Protein AF-A0A815BZ28-F1 (afdb_monomer_lite)

pLDDT: mean 82.84, std 16.56, range [36.09, 97.38]

InterPro domains:
  IPR002110 Ankyrin repeat [PF12796] (76-155)
  IPR002110 Ankyrin repeat [SM00248] (39-69)
  IPR002110 Ankyrin repeat [SM00248] (92-121)
  IPR002110 Ankyrin repeat [SM00248] (130-160)
  IPR036770 Ankyrin repeat-containing domain superfamily [G3DSA:1.25.40.20] (1-215)
  IPR036770 Ankyrin repeat-containing domain superfamily [SSF48403] (2-207)
  IPR051070 NF-kappa-B Inhibitor [PTHR46680] (1-211)

Radius of gyration: 22.44 Å; chains: 1; bounding box: 75×55×60 Å

Sequence (216 aa):
MRNDRQQTILHVIVLRSYAYVWVRLLLMRECDLSAQDVDGYTVLHYVCERDDVEMLKALTVKIHSTVQYLNQKQLEKIDKNCQKAFRTSNKYGITPFMLACFKDAKKCIQYFYEQHQEICYEQVNQQDRFGDVCLHYAVARNNIKLAEFLFNQCCANVNGGNSDDTRLRPSPLDIALFNKNQCITDLLKQFNATTKLRLQRNTNNYESTEKATSTL

Structure (mmCIF, N/CA/C/O backbone):
data_AF-A0A815BZ28-F1
#
_entry.id   AF-A0A815BZ28-F1
#
loop_
_atom_site.group_PDB
_atom_site.id
_atom_site.type_symbol
_atom_site.label_atom_id
_atom_site.label_alt_id
_atom_site.label_comp_id
_atom_site.label_asym_id
_atom_site.label_entity_id
_atom_site.label_seq_id
_atom_site.pdbx_PDB_ins_code
_atom_site.Cartn_x
_atom_site.Cartn_y
_atom_site.Cartn_z
_atom_site.occupancy
_atom_site.B_iso_or_equiv
_atom_site.auth_seq_id
_atom_site.auth_comp_id
_atom_site.auth_asym_id
_atom_site.auth_atom_id
_atom_site.pdbx_PDB_model_num
ATOM 1 N N . MET A 1 1 ? 10.081 5.830 -25.476 1.00 72.81 1 MET A N 1
ATOM 2 C CA . MET A 1 1 ? 8.887 5.516 -26.289 1.00 72.81 1 MET A CA 1
ATOM 3 C C . MET A 1 1 ? 7.744 5.164 -25.348 1.00 72.81 1 MET A C 1
ATOM 5 O O . MET A 1 1 ? 7.988 4.462 -24.369 1.00 72.81 1 MET A O 1
ATOM 9 N N . ARG A 1 2 ? 6.551 5.707 -25.593 1.00 88.00 2 ARG A N 1
ATOM 10 C CA . ARG A 1 2 ? 5.323 5.439 -24.831 1.00 88.00 2 ARG A CA 1
ATOM 11 C C . ARG A 1 2 ? 4.232 5.004 -25.813 1.00 88.00 2 ARG A C 1
ATOM 13 O O . ARG A 1 2 ? 4.272 5.456 -26.953 1.00 88.00 2 ARG A O 1
ATOM 20 N N . ASN A 1 3 ? 3.323 4.126 -25.396 1.00 90.81 3 ASN A N 1
ATOM 21 C CA . ASN A 1 3 ? 2.141 3.777 -26.198 1.00 90.81 3 ASN A CA 1
ATOM 22 C C . ASN A 1 3 ? 1.015 4.820 -26.020 1.00 90.81 3 ASN A C 1
ATOM 24 O O . ASN A 1 3 ? 1.182 5.787 -25.275 1.00 90.81 3 ASN A O 1
ATOM 28 N N . ASP A 1 4 ? -0.146 4.586 -26.636 1.00 94.06 4 ASP A N 1
ATOM 29 C CA . ASP A 1 4 ? -1.314 5.485 -26.571 1.00 94.06 4 ASP A CA 1
ATOM 30 C C . ASP A 1 4 ? -1.864 5.687 -25.147 1.00 94.06 4 ASP A C 1
ATOM 32 O O . ASP A 1 4 ? -2.476 6.707 -24.846 1.00 94.06 4 ASP A O 1
ATOM 36 N N . ARG A 1 5 ? -1.592 4.750 -24.228 1.00 90.00 5 ARG A N 1
ATOM 37 C CA . ARG A 1 5 ? -1.912 4.868 -22.793 1.00 90.00 5 ARG A CA 1
ATOM 38 C C . ARG A 1 5 ? -0.809 5.568 -21.994 1.00 90.00 5 ARG A C 1
ATOM 40 O O . ARG A 1 5 ? -0.787 5.486 -20.773 1.00 90.00 5 ARG A O 1
ATOM 47 N N . GLN A 1 6 ? 0.147 6.202 -22.667 1.00 91.81 6 GLN A N 1
ATOM 48 C CA . GLN A 1 6 ? 1.375 6.762 -22.097 1.00 91.81 6 GLN A CA 1
ATOM 49 C C . GLN A 1 6 ? 2.258 5.754 -21.340 1.00 91.81 6 GLN A C 1
ATOM 51 O O . GLN A 1 6 ? 3.184 6.154 -20.630 1.00 91.81 6 GLN A O 1
ATOM 56 N N . GLN A 1 7 ? 2.032 4.453 -21.516 1.00 90.00 7 GLN A N 1
ATOM 57 C CA . GLN A 1 7 ? 2.772 3.406 -20.823 1.00 90.00 7 GLN A CA 1
ATOM 58 C C . GLN A 1 7 ? 4.174 3.268 -21.410 1.00 90.00 7 GLN A C 1
ATOM 60 O O . GLN A 1 7 ? 4.362 3.208 -22.629 1.00 90.00 7 GLN A O 1
ATOM 65 N N . THR A 1 8 ? 5.172 3.188 -20.533 1.00 90.81 8 THR A N 1
ATOM 66 C CA . THR A 1 8 ? 6.538 2.813 -20.923 1.00 90.81 8 THR A CA 1
ATOM 67 C C . THR A 1 8 ? 6.619 1.316 -21.220 1.00 90.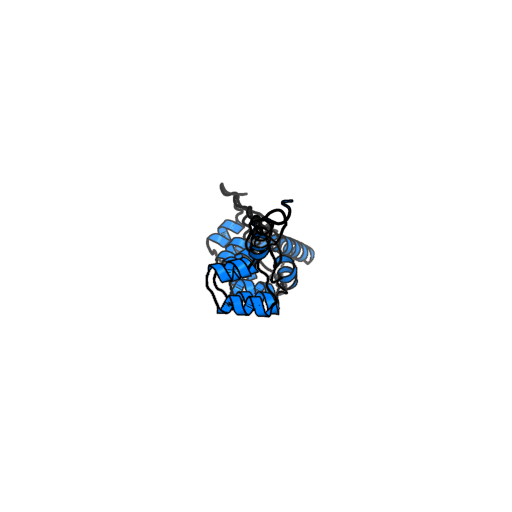81 8 THR A C 1
ATOM 69 O O . THR A 1 8 ? 5.745 0.540 -20.834 1.00 90.81 8 THR A O 1
ATOM 72 N N . ILE A 1 9 ? 7.708 0.873 -21.850 1.00 87.62 9 ILE A N 1
ATOM 73 C CA . ILE A 1 9 ? 7.938 -0.561 -22.074 1.00 87.62 9 ILE A CA 1
ATOM 74 C C . ILE A 1 9 ? 7.940 -1.372 -20.768 1.00 87.62 9 ILE A C 1
ATOM 76 O O . ILE A 1 9 ? 7.485 -2.514 -20.750 1.00 87.62 9 ILE A O 1
ATOM 80 N N . LEU A 1 10 ? 8.365 -0.757 -19.657 1.00 87.94 10 LEU A N 1
ATOM 81 C CA . LEU A 1 10 ? 8.366 -1.400 -18.348 1.00 87.94 10 LEU A CA 1
ATOM 82 C C . LEU A 1 10 ? 6.946 -1.663 -17.831 1.00 87.94 10 LEU A C 1
ATOM 84 O O . LEU A 1 10 ? 6.697 -2.731 -17.281 1.00 87.94 10 LEU A O 1
ATOM 88 N N . HIS A 1 11 ? 5.995 -0.757 -18.084 1.00 89.50 11 HIS A N 1
ATOM 89 C CA . HIS A 1 11 ? 4.580 -1.003 -17.787 1.00 89.50 11 HIS A CA 1
ATOM 90 C C . HIS A 1 11 ? 4.066 -2.218 -18.551 1.00 89.50 11 HIS A C 1
ATOM 92 O O . HIS A 1 11 ? 3.460 -3.101 -17.956 1.00 89.50 11 HIS A O 1
ATOM 98 N N . VAL A 1 12 ? 4.343 -2.300 -19.855 1.00 86.88 12 VAL A N 1
ATOM 99 C CA . VAL A 1 12 ? 3.875 -3.417 -20.689 1.00 86.88 12 VAL A CA 1
ATOM 100 C C . VAL A 1 12 ? 4.446 -4.752 -20.203 1.00 86.88 12 VAL A C 1
ATOM 102 O O . VAL A 1 12 ? 3.719 -5.741 -20.150 1.00 86.88 12 VAL A O 1
ATOM 105 N N . ILE A 1 13 ? 5.720 -4.779 -19.804 1.00 85.50 13 ILE A N 1
ATOM 106 C CA . ILE A 1 13 ? 6.381 -5.986 -19.289 1.00 85.50 13 ILE A CA 1
ATOM 107 C C . ILE A 1 13 ? 5.792 -6.439 -17.956 1.00 85.50 13 ILE A C 1
ATOM 109 O O . ILE A 1 13 ? 5.456 -7.614 -17.815 1.00 85.50 13 ILE A O 1
ATOM 113 N N . VAL A 1 14 ? 5.607 -5.508 -17.018 1.00 86.06 14 VAL A N 1
ATOM 114 C CA . VAL A 1 14 ? 4.997 -5.790 -15.712 1.00 86.06 14 VAL A CA 1
ATOM 115 C C . VAL A 1 14 ? 3.543 -6.243 -15.872 1.00 86.06 14 VAL A C 1
ATOM 117 O O . VAL A 1 14 ? 3.120 -7.197 -15.228 1.00 86.06 14 VAL A O 1
ATOM 120 N N . LEU A 1 15 ? 2.775 -5.611 -16.765 1.00 83.12 15 LEU A N 1
ATOM 121 C CA . LEU A 1 15 ? 1.368 -5.952 -17.008 1.00 83.12 15 LEU A CA 1
ATOM 122 C C . LEU A 1 15 ? 1.168 -7.348 -17.597 1.00 83.12 15 LEU A C 1
ATOM 124 O O . LEU A 1 15 ? 0.124 -7.953 -17.369 1.00 83.12 15 LEU A O 1
ATOM 128 N N . ARG A 1 16 ? 2.132 -7.830 -18.383 1.00 80.50 16 ARG A N 1
ATOM 129 C CA . ARG A 1 16 ? 2.051 -9.122 -19.073 1.00 80.50 16 ARG A CA 1
ATOM 130 C C . ARG A 1 16 ? 2.764 -10.251 -18.329 1.00 80.50 16 ARG A C 1
ATOM 132 O O . ARG A 1 16 ? 2.868 -11.342 -18.880 1.00 80.50 16 ARG A O 1
ATOM 139 N N . SER A 1 17 ? 3.266 -9.988 -17.116 1.00 65.94 17 SER A N 1
ATOM 140 C CA . SER A 1 17 ? 4.054 -10.936 -16.314 1.00 65.94 17 SER A CA 1
ATOM 141 C C . SER A 1 17 ? 5.183 -11.591 -17.121 1.00 65.94 17 SER A C 1
ATOM 143 O O . SER A 1 17 ? 5.494 -12.768 -16.947 1.00 65.94 17 SER A O 1
ATOM 145 N N . TYR A 1 18 ? 5.784 -10.840 -18.053 1.00 62.47 18 TYR A N 1
ATOM 146 C CA . TYR A 1 18 ? 6.892 -11.357 -18.847 1.00 62.47 18 TYR A CA 1
ATOM 147 C C . TYR A 1 18 ? 8.102 -11.636 -17.954 1.00 62.47 18 TYR A C 1
ATOM 149 O O . TYR A 1 18 ? 8.299 -10.991 -16.925 1.00 62.47 18 TYR A O 1
ATOM 157 N N . ALA A 1 19 ? 8.919 -12.602 -18.383 1.00 62.72 19 ALA A N 1
ATOM 158 C CA . ALA A 1 19 ? 10.054 -13.128 -17.635 1.00 62.72 19 ALA A CA 1
ATOM 159 C C . ALA A 1 19 ? 10.894 -12.023 -16.968 1.00 62.72 19 ALA A C 1
ATOM 161 O O . ALA A 1 19 ? 11.347 -11.089 -17.634 1.00 62.72 19 ALA A O 1
ATOM 162 N N . TYR A 1 20 ? 11.162 -12.194 -15.668 1.00 69.44 20 TYR A N 1
ATOM 163 C CA . TYR A 1 20 ? 11.982 -11.327 -14.805 1.00 69.44 20 TYR A CA 1
ATOM 164 C C . TYR A 1 20 ? 13.316 -10.874 -15.433 1.00 69.44 20 TYR A C 1
ATOM 166 O O . TYR A 1 20 ? 13.849 -9.816 -15.095 1.00 69.44 20 TYR A O 1
ATOM 174 N N . VAL A 1 21 ? 13.833 -11.643 -16.395 1.00 70.50 21 VAL A N 1
ATOM 175 C CA . VAL A 1 21 ? 15.014 -11.331 -17.212 1.00 70.50 21 VAL A CA 1
ATOM 176 C C . VAL A 1 21 ? 14.894 -9.974 -17.920 1.00 70.50 21 VAL A C 1
ATOM 178 O O . VAL A 1 21 ? 15.839 -9.186 -17.904 1.00 70.50 21 VAL A O 1
ATOM 181 N N . TRP A 1 22 ? 13.730 -9.648 -18.490 1.00 75.81 22 TRP A N 1
ATOM 182 C CA . TRP A 1 22 ? 13.531 -8.385 -19.211 1.00 75.81 22 TRP A CA 1
ATOM 183 C C . TRP A 1 22 ? 13.540 -7.176 -18.281 1.00 75.81 22 TRP A C 1
ATOM 185 O O . TRP A 1 22 ? 14.075 -6.127 -18.634 1.00 75.81 22 TRP A O 1
ATOM 195 N N . VAL A 1 23 ? 13.006 -7.334 -17.070 1.00 75.75 23 VAL A N 1
ATOM 196 C CA . VAL A 1 23 ? 13.025 -6.286 -16.044 1.00 75.75 23 VAL A CA 1
ATOM 197 C C . VAL A 1 23 ? 14.461 -5.969 -15.642 1.00 75.75 23 VAL A C 1
ATOM 199 O O . VAL A 1 23 ? 14.842 -4.802 -15.611 1.00 75.75 23 VAL A O 1
ATOM 202 N N . ARG A 1 24 ? 15.298 -6.994 -15.432 1.00 74.06 24 ARG A N 1
ATOM 203 C CA . ARG A 1 24 ? 16.724 -6.807 -15.118 1.00 74.06 24 ARG A CA 1
ATOM 204 C C . ARG A 1 24 ? 17.467 -6.076 -16.237 1.00 74.06 24 ARG A C 1
ATOM 206 O O . ARG A 1 24 ? 18.185 -5.121 -15.953 1.00 74.06 24 ARG A O 1
ATOM 213 N N . LEU A 1 25 ? 17.255 -6.468 -17.495 1.00 73.00 25 LEU A N 1
ATOM 214 C CA . LEU A 1 25 ? 17.866 -5.798 -18.651 1.00 73.00 25 LEU A CA 1
ATOM 215 C C . LEU A 1 25 ? 17.442 -4.328 -18.768 1.00 73.00 25 LEU A C 1
ATOM 217 O O . LEU A 1 25 ? 18.266 -3.472 -19.080 1.00 73.00 25 LEU A O 1
ATOM 221 N N . LEU A 1 26 ? 16.176 -4.014 -18.497 1.00 76.75 26 LEU A N 1
ATOM 222 C CA . LEU A 1 26 ? 15.675 -2.640 -18.550 1.00 76.75 26 LEU A CA 1
ATOM 223 C C . LEU A 1 26 ? 16.173 -1.774 -17.393 1.00 76.75 26 LEU A C 1
ATOM 225 O O . LEU A 1 26 ? 16.460 -0.594 -17.601 1.00 76.75 26 LEU A O 1
ATOM 229 N N . LEU A 1 27 ? 16.338 -2.346 -16.200 1.00 73.44 27 LEU A N 1
ATOM 230 C CA . LEU A 1 27 ? 16.954 -1.645 -15.073 1.00 73.44 27 LEU A CA 1
ATOM 231 C C . LEU A 1 27 ? 18.419 -1.290 -15.365 1.00 73.44 27 LEU A C 1
ATOM 233 O O . LEU A 1 27 ? 18.833 -0.170 -15.078 1.00 73.44 27 LEU A O 1
ATOM 237 N N . MET A 1 28 ? 19.177 -2.171 -16.033 1.00 69.44 28 MET A N 1
ATOM 238 C CA . MET A 1 28 ? 20.539 -1.852 -16.503 1.00 69.44 28 MET A CA 1
ATOM 239 C C . MET A 1 28 ? 20.572 -0.704 -17.522 1.00 69.44 28 MET A C 1
ATOM 241 O O . MET A 1 28 ? 21.600 -0.057 -17.697 1.00 69.44 28 MET A O 1
ATOM 245 N N . ARG A 1 29 ? 19.454 -0.446 -18.209 1.00 76.38 29 ARG A N 1
ATOM 246 C CA . ARG A 1 29 ? 19.297 0.659 -19.166 1.00 76.38 29 ARG A CA 1
ATOM 247 C C . ARG A 1 29 ? 18.761 1.939 -18.519 1.00 76.38 29 ARG A C 1
ATOM 249 O O . ARG A 1 29 ? 18.342 2.837 -19.240 1.00 76.38 29 ARG A O 1
ATOM 256 N N . GLU A 1 30 ? 18.775 2.024 -17.187 1.00 75.00 30 GLU A N 1
ATOM 257 C CA . GLU A 1 30 ? 18.360 3.205 -16.417 1.00 75.00 30 GLU A CA 1
ATOM 258 C C . GLU A 1 30 ? 16.905 3.631 -16.686 1.00 75.00 30 GLU A C 1
ATOM 260 O O . GLU A 1 30 ? 16.586 4.821 -16.750 1.00 75.00 30 GLU A O 1
ATOM 265 N N . CYS A 1 31 ? 16.004 2.657 -16.860 1.00 82.69 31 CYS A N 1
ATOM 266 C CA . CYS A 1 31 ? 14.585 2.939 -17.061 1.00 82.69 31 CYS A CA 1
ATOM 267 C C . CYS A 1 31 ? 13.969 3.690 -15.871 1.00 82.69 31 CYS A C 1
ATOM 269 O O . CYS A 1 31 ? 14.229 3.373 -14.712 1.00 82.69 31 CYS A O 1
ATOM 271 N N . ASP A 1 32 ? 13.089 4.645 -16.176 1.00 87.44 32 ASP A N 1
ATOM 272 C CA . ASP A 1 32 ? 12.381 5.418 -15.161 1.00 87.44 32 ASP A CA 1
ATOM 273 C C . ASP A 1 32 ? 11.208 4.626 -14.559 1.00 87.44 32 ASP A C 1
ATOM 275 O O . ASP A 1 32 ? 10.173 4.447 -15.208 1.00 87.44 32 ASP A O 1
ATOM 279 N N . LEU A 1 33 ? 11.370 4.156 -13.317 1.00 87.62 33 LEU A N 1
ATOM 280 C CA . LEU A 1 33 ? 10.336 3.470 -12.530 1.00 87.62 33 LEU A CA 1
ATOM 281 C C . LEU A 1 33 ? 9.236 4.433 -12.074 1.00 87.62 33 LEU A C 1
ATOM 283 O O . LEU A 1 33 ? 8.104 4.006 -11.848 1.00 87.62 33 LEU A O 1
ATOM 287 N N . SER A 1 34 ? 9.559 5.724 -11.953 1.00 92.81 34 SER A N 1
ATOM 288 C CA . SER A 1 34 ? 8.606 6.772 -11.577 1.00 92.81 34 SER A CA 1
ATOM 289 C C . SER A 1 34 ? 7.747 7.261 -12.743 1.00 92.81 34 SER A C 1
ATOM 291 O O . SER A 1 34 ? 6.863 8.093 -12.548 1.00 92.81 34 SER A O 1
ATOM 293 N N . ALA A 1 35 ? 7.981 6.754 -13.958 1.00 93.94 35 ALA A N 1
ATOM 294 C CA . ALA A 1 35 ? 7.162 7.098 -15.105 1.00 93.94 35 ALA A CA 1
ATOM 295 C C . ALA A 1 35 ? 5.711 6.663 -14.867 1.00 93.94 35 ALA A C 1
ATOM 297 O O . ALA A 1 35 ? 5.455 5.528 -14.474 1.00 93.94 35 ALA A O 1
ATOM 298 N N . GLN A 1 36 ? 4.781 7.570 -15.146 1.00 95.69 36 GLN A N 1
ATOM 299 C CA . GLN A 1 36 ? 3.349 7.348 -14.983 1.00 95.69 36 GLN A CA 1
ATOM 300 C C . GLN A 1 36 ? 2.664 7.141 -16.330 1.00 95.69 36 GLN A C 1
ATOM 302 O O . GLN A 1 36 ? 3.067 7.762 -17.316 1.00 95.69 36 GLN A O 1
ATOM 307 N N . ASP A 1 37 ? 1.638 6.302 -16.376 1.00 95.81 37 ASP A N 1
ATOM 308 C CA . ASP A 1 37 ? 0.747 6.169 -17.526 1.00 95.81 37 ASP A CA 1
ATOM 309 C C . ASP A 1 37 ? -0.347 7.256 -17.559 1.00 95.81 37 ASP A C 1
ATOM 311 O O . ASP A 1 37 ? -0.304 8.237 -16.811 1.00 95.81 37 ASP A O 1
ATOM 315 N N . VAL A 1 38 ? -1.328 7.095 -18.451 1.00 96.75 38 VAL A N 1
ATOM 316 C CA . VAL A 1 38 ? -2.442 8.037 -18.624 1.00 96.75 38 VAL A CA 1
ATOM 317 C C . VAL A 1 38 ? -3.242 8.272 -17.343 1.00 96.75 38 VAL A C 1
ATOM 319 O O . VAL A 1 38 ? -3.776 9.366 -17.191 1.00 96.75 38 VAL A O 1
ATOM 322 N N . ASP A 1 39 ? -3.285 7.332 -16.400 1.00 95.75 39 ASP A N 1
ATOM 323 C CA . ASP A 1 39 ? -4.033 7.454 -15.142 1.00 95.75 39 ASP A CA 1
ATOM 324 C C . ASP A 1 39 ? -3.141 7.869 -13.962 1.00 95.75 39 ASP A C 1
ATOM 326 O O . ASP A 1 39 ? -3.585 7.980 -12.816 1.00 95.75 39 ASP A O 1
ATOM 330 N N . GLY A 1 40 ? -1.867 8.157 -14.228 1.00 96.25 40 GLY A N 1
ATOM 331 C CA . GLY A 1 40 ? -0.892 8.450 -13.187 1.00 96.25 40 GLY A CA 1
ATOM 332 C C . GLY A 1 40 ? -0.294 7.187 -12.556 1.00 96.25 40 GLY A C 1
ATOM 333 O O . GLY A 1 40 ? 0.469 7.290 -11.597 1.00 96.25 40 GLY A O 1
ATOM 334 N N . TYR A 1 41 ? -0.623 5.988 -13.038 1.00 96.69 41 TYR A N 1
ATOM 335 C CA . TYR A 1 41 ? -0.106 4.759 -12.449 1.00 96.69 41 TYR A CA 1
ATOM 336 C C . TYR A 1 41 ? 1.348 4.565 -12.861 1.00 96.69 41 TYR A C 1
ATOM 338 O O . TYR A 1 41 ? 1.688 4.611 -14.039 1.00 96.69 41 TYR A O 1
ATOM 346 N N . THR A 1 42 ? 2.205 4.328 -11.871 1.00 95.75 42 THR A N 1
ATOM 347 C CA . THR A 1 42 ? 3.554 3.790 -12.086 1.00 95.75 42 THR A CA 1
ATOM 348 C C . THR A 1 42 ? 3.518 2.266 -12.132 1.00 95.75 42 THR A C 1
ATOM 350 O O . THR A 1 42 ? 2.556 1.625 -11.702 1.00 95.75 42 THR A O 1
ATOM 353 N N . VAL A 1 43 ? 4.620 1.655 -12.559 1.00 93.38 43 VAL A N 1
ATOM 354 C CA . VAL A 1 43 ? 4.779 0.193 -12.542 1.00 93.38 43 VAL A CA 1
ATOM 355 C C . VAL A 1 43 ? 4.590 -0.417 -11.150 1.00 93.38 43 VAL A C 1
ATOM 357 O O . VAL A 1 43 ? 4.032 -1.505 -11.040 1.00 93.38 43 VAL A O 1
ATOM 360 N N . LEU A 1 44 ? 4.980 0.293 -10.083 1.00 94.62 44 LEU A N 1
ATOM 361 C CA . LEU A 1 44 ? 4.829 -0.195 -8.710 1.00 94.62 44 LEU A CA 1
ATOM 362 C C . LEU A 1 44 ? 3.364 -0.249 -8.268 1.00 94.62 44 LEU A C 1
ATOM 364 O O . LEU A 1 44 ? 3.010 -1.134 -7.493 1.00 94.62 44 LEU A O 1
ATOM 368 N N . HIS A 1 45 ? 2.497 0.617 -8.801 1.00 96.62 45 HIS A N 1
ATOM 369 C CA . HIS A 1 45 ? 1.058 0.514 -8.551 1.00 96.62 45 HIS A CA 1
ATOM 370 C C . HIS A 1 45 ? 0.506 -0.803 -9.101 1.00 96.62 45 HIS A C 1
ATOM 372 O O . HIS A 1 45 ? -0.164 -1.539 -8.385 1.00 96.62 45 HIS A O 1
ATOM 378 N N . TYR A 1 46 ? 0.847 -1.142 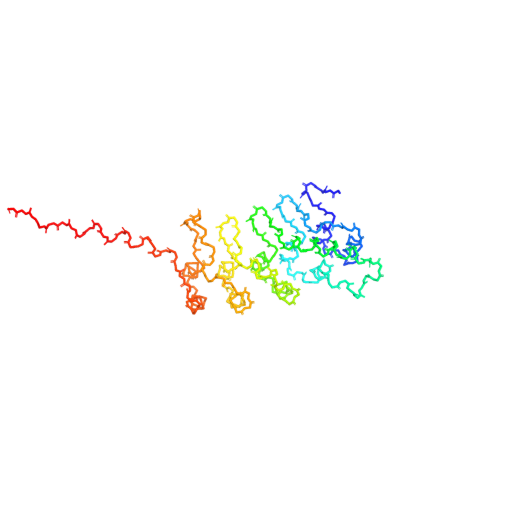-10.346 1.00 94.62 46 TYR A N 1
ATOM 379 C CA . TYR A 1 46 ? 0.404 -2.385 -10.982 1.00 94.62 46 TYR A CA 1
ATOM 380 C C . TYR A 1 46 ? 0.907 -3.644 -10.276 1.00 94.62 46 TYR A C 1
ATOM 382 O O . TYR A 1 46 ? 0.229 -4.671 -10.280 1.00 94.62 46 TYR A O 1
ATOM 390 N N . VAL A 1 47 ? 2.099 -3.575 -9.686 1.00 93.94 47 VAL A N 1
ATOM 391 C CA . VAL A 1 47 ? 2.656 -4.660 -8.875 1.00 93.94 47 VAL A CA 1
ATOM 392 C C . VAL A 1 47 ? 1.879 -4.824 -7.572 1.00 93.94 47 VAL A C 1
ATOM 394 O O . VAL A 1 47 ? 1.458 -5.935 -7.254 1.00 93.94 47 VAL A O 1
ATOM 397 N N . CYS A 1 48 ? 1.629 -3.722 -6.860 1.00 96.25 48 CYS A N 1
ATOM 398 C CA . CYS A 1 48 ? 0.856 -3.731 -5.619 1.00 96.25 48 CYS A CA 1
ATOM 399 C C . CYS A 1 48 ? -0.591 -4.168 -5.853 1.00 96.25 48 CYS A C 1
ATOM 401 O O . CYS A 1 48 ? -1.153 -4.894 -5.045 1.00 96.25 48 CYS A O 1
ATOM 403 N N . GLU A 1 49 ? -1.188 -3.787 -6.981 1.00 95.44 49 GLU A N 1
ATOM 404 C CA . GLU A 1 49 ? -2.540 -4.212 -7.336 1.00 95.44 49 GLU A CA 1
ATOM 405 C C . GLU A 1 49 ? -2.673 -5.730 -7.507 1.00 95.44 49 GLU A C 1
ATOM 407 O O . GLU A 1 49 ? -3.733 -6.284 -7.216 1.00 95.44 49 GLU A O 1
ATOM 412 N N . ARG A 1 50 ? -1.605 -6.401 -7.949 1.00 94.00 50 ARG A N 1
ATOM 413 C CA . ARG A 1 50 ? -1.566 -7.855 -8.160 1.00 94.00 50 ARG A CA 1
ATOM 414 C C . ARG A 1 50 ? -0.972 -8.642 -6.990 1.00 94.00 50 ARG A C 1
ATOM 416 O O . ARG A 1 50 ? -0.908 -9.863 -7.081 1.00 94.00 50 ARG A O 1
ATOM 423 N N . ASP A 1 51 ? -0.514 -7.964 -5.937 1.00 95.38 51 ASP A N 1
ATOM 424 C CA . ASP A 1 51 ? 0.291 -8.555 -4.855 1.00 95.38 51 ASP A CA 1
ATOM 425 C C . ASP A 1 51 ? 1.521 -9.342 -5.375 1.00 95.38 51 ASP A C 1
ATOM 427 O O . ASP A 1 51 ? 1.921 -10.374 -4.825 1.00 95.38 51 ASP A O 1
ATOM 431 N N . ASP A 1 52 ? 2.123 -8.869 -6.477 1.00 92.94 52 ASP A N 1
ATOM 432 C CA . ASP A 1 52 ? 3.254 -9.527 -7.146 1.00 92.94 52 ASP A CA 1
ATOM 433 C C . ASP A 1 52 ? 4.583 -9.154 -6.473 1.00 92.94 52 ASP A C 1
ATOM 435 O O . ASP A 1 52 ? 5.404 -8.388 -6.984 1.00 92.94 52 ASP A O 1
ATOM 439 N N . VAL A 1 53 ? 4.798 -9.691 -5.273 1.00 91.00 53 VAL A N 1
ATOM 440 C CA . VAL A 1 53 ? 5.998 -9.405 -4.473 1.00 91.00 53 VAL A CA 1
ATOM 441 C C . VAL A 1 53 ? 7.300 -9.810 -5.171 1.00 91.00 53 VAL A C 1
ATOM 443 O O . VAL A 1 53 ? 8.335 -9.193 -4.939 1.00 91.00 53 VAL A O 1
ATOM 446 N N . GLU A 1 54 ? 7.277 -10.811 -6.050 1.00 87.81 54 GLU A N 1
ATOM 447 C CA . GLU A 1 54 ? 8.469 -11.230 -6.790 1.00 87.81 54 GLU A CA 1
ATOM 448 C C . GLU A 1 54 ? 8.830 -10.204 -7.866 1.00 87.81 54 GLU A C 1
ATOM 450 O O . GLU A 1 54 ? 10.001 -9.851 -8.021 1.00 87.81 54 GLU A O 1
ATOM 455 N N . MET A 1 55 ? 7.835 -9.626 -8.548 1.00 87.69 55 MET A N 1
ATOM 456 C CA . MET A 1 55 ? 8.062 -8.474 -9.420 1.00 87.69 55 MET A CA 1
ATOM 457 C C . MET A 1 55 ? 8.488 -7.243 -8.619 1.00 87.69 55 MET A C 1
ATOM 459 O O . MET A 1 55 ? 9.381 -6.514 -9.052 1.00 87.69 55 MET A O 1
ATOM 463 N N . LEU A 1 56 ? 7.926 -7.036 -7.424 1.00 89.19 56 LEU A N 1
ATOM 464 C CA . LEU A 1 56 ? 8.357 -5.962 -6.530 1.00 89.19 56 LEU A CA 1
ATOM 465 C C . LEU A 1 56 ? 9.841 -6.115 -6.181 1.00 89.19 56 LEU A C 1
ATOM 467 O O . LEU A 1 56 ? 10.596 -5.173 -6.378 1.00 89.19 56 LEU A O 1
ATOM 471 N N . LYS A 1 57 ? 10.294 -7.304 -5.772 1.00 86.50 57 LYS A N 1
ATOM 472 C CA . LYS A 1 57 ? 11.713 -7.645 -5.521 1.00 86.50 57 LYS A CA 1
ATOM 473 C C . LYS A 1 57 ? 12.595 -7.587 -6.774 1.00 86.50 57 LYS A C 1
ATOM 475 O O . LYS A 1 57 ? 13.815 -7.452 -6.690 1.00 86.50 57 LYS A O 1
ATOM 480 N N . ALA A 1 58 ? 12.019 -7.755 -7.960 1.00 82.69 58 ALA A N 1
ATOM 481 C CA . ALA A 1 58 ? 12.758 -7.608 -9.208 1.00 82.69 58 ALA A CA 1
ATOM 482 C C . ALA A 1 58 ? 12.973 -6.129 -9.566 1.00 82.69 58 ALA A C 1
ATOM 484 O O . ALA A 1 58 ? 14.031 -5.775 -10.086 1.00 82.69 58 ALA A O 1
ATOM 485 N N . LEU A 1 59 ? 11.994 -5.270 -9.274 1.00 83.25 59 LEU A N 1
ATOM 486 C CA . LEU A 1 59 ? 12.054 -3.824 -9.514 1.00 83.25 59 LEU A CA 1
ATOM 487 C C . LEU A 1 59 ? 12.791 -3.066 -8.407 1.00 83.25 59 LEU A C 1
ATOM 489 O O . LEU A 1 59 ? 13.430 -2.053 -8.676 1.00 83.25 59 LEU A O 1
ATOM 493 N N . THR A 1 60 ? 12.691 -3.558 -7.176 1.00 76.56 60 THR A N 1
ATOM 494 C CA . THR A 1 60 ? 13.246 -2.960 -5.962 1.00 76.56 60 THR A CA 1
ATOM 495 C C . THR A 1 60 ? 14.436 -3.787 -5.517 1.00 76.56 60 THR A C 1
ATOM 497 O O . THR A 1 60 ? 14.501 -5.002 -5.668 1.00 76.56 60 THR A O 1
ATOM 500 N N . VAL A 1 61 ? 15.473 -3.105 -5.086 1.00 65.38 61 VAL A N 1
ATOM 501 C CA . VAL A 1 61 ? 16.811 -3.552 -5.406 1.00 65.38 61 VAL A CA 1
ATOM 502 C C . VAL A 1 61 ? 17.596 -3.749 -4.115 1.00 65.38 61 VAL A C 1
ATOM 504 O O . VAL A 1 61 ? 18.237 -2.845 -3.600 1.00 65.38 61 VAL A O 1
ATOM 507 N N . LYS A 1 62 ? 17.663 -5.000 -3.657 1.00 55.66 62 LYS A N 1
ATOM 508 C CA . LYS A 1 62 ? 18.924 -5.548 -3.136 1.00 55.66 62 LYS A CA 1
ATOM 509 C C . LYS A 1 62 ? 19.710 -6.113 -4.329 1.00 55.66 62 LYS A C 1
ATOM 511 O O . LYS A 1 62 ? 19.764 -7.316 -4.548 1.00 55.66 62 LYS A O 1
ATOM 516 N N . ILE A 1 63 ? 20.290 -5.226 -5.145 1.00 53.59 63 ILE A N 1
ATOM 517 C CA . ILE A 1 63 ? 21.136 -5.556 -6.320 1.00 53.59 63 ILE A CA 1
ATOM 518 C C . ILE A 1 63 ? 22.568 -5.914 -5.906 1.00 53.59 63 ILE A C 1
ATOM 520 O O . ILE A 1 63 ? 23.370 -6.298 -6.744 1.00 53.59 63 ILE A O 1
ATOM 524 N N . HIS A 1 64 ? 22.910 -5.891 -4.620 1.00 47.00 64 HIS A N 1
ATOM 525 C CA . HIS A 1 64 ? 24.287 -6.166 -4.213 1.00 47.00 64 HIS A CA 1
ATOM 526 C C . HIS A 1 64 ? 24.804 -7.577 -4.566 1.00 47.00 64 HIS A C 1
ATOM 528 O O . HIS A 1 64 ? 26.014 -7.746 -4.644 1.00 47.00 64 HIS A O 1
ATOM 534 N N . SER A 1 65 ? 23.946 -8.575 -4.834 1.00 50.84 65 SER A N 1
ATOM 535 C CA . SER A 1 65 ? 24.407 -9.948 -5.120 1.00 50.84 65 SER A CA 1
ATOM 536 C C . SER A 1 65 ? 24.207 -10.457 -6.553 1.00 50.84 65 SER A C 1
ATOM 538 O O . SER A 1 65 ? 24.847 -11.436 -6.921 1.00 50.84 65 SER A O 1
ATOM 540 N N . THR A 1 66 ? 23.345 -9.850 -7.380 1.00 48.19 66 THR A N 1
ATOM 541 C CA . THR A 1 66 ? 22.940 -10.461 -8.672 1.00 48.19 66 THR A CA 1
ATOM 542 C C . THR A 1 66 ? 23.338 -9.685 -9.920 1.00 48.19 66 THR A C 1
ATOM 544 O O . THR A 1 66 ? 23.320 -10.258 -11.008 1.00 48.19 66 THR A O 1
ATOM 547 N N . VAL A 1 67 ? 23.735 -8.413 -9.809 1.00 56.84 67 VAL A N 1
ATOM 548 C CA . VAL A 1 67 ? 24.139 -7.612 -10.976 1.00 56.84 67 VAL A CA 1
ATOM 549 C C . VAL A 1 67 ? 25.584 -7.156 -10.818 1.00 56.84 67 VAL A C 1
ATOM 551 O O . VAL A 1 67 ? 25.863 -5.983 -10.606 1.00 56.84 67 VAL A O 1
ATOM 554 N N . GLN A 1 68 ? 26.515 -8.102 -10.963 1.00 58.78 68 GLN A N 1
ATOM 555 C CA . GLN A 1 68 ? 27.972 -7.885 -10.904 1.00 58.78 68 GLN A CA 1
ATOM 556 C C . GLN A 1 68 ? 28.527 -6.863 -11.923 1.00 58.78 68 GLN A C 1
ATOM 558 O O . GLN A 1 68 ? 29.717 -6.575 -11.927 1.00 58.78 68 GLN A O 1
ATOM 563 N N . TYR A 1 69 ? 27.675 -6.334 -12.807 1.00 66.19 69 TYR A N 1
ATOM 564 C CA . TYR A 1 69 ? 28.044 -5.477 -13.934 1.00 66.19 69 TYR A CA 1
ATOM 565 C C . TYR A 1 69 ? 27.656 -3.999 -13.763 1.00 66.19 69 TYR A C 1
ATOM 567 O O . TYR A 1 69 ? 27.987 -3.195 -14.632 1.00 66.19 69 TYR A O 1
ATOM 575 N N . LEU A 1 70 ? 26.940 -3.625 -12.695 1.00 70.50 70 LEU A N 1
ATOM 576 C CA . LEU A 1 70 ? 26.573 -2.226 -12.442 1.00 70.50 70 LEU A CA 1
ATOM 577 C C . LEU A 1 70 ? 27.590 -1.561 -11.517 1.00 70.50 70 LEU A C 1
ATOM 579 O O . LEU A 1 70 ? 27.964 -2.119 -10.488 1.00 70.50 70 LEU A O 1
ATOM 583 N N . ASN A 1 71 ? 28.011 -0.345 -11.864 1.00 79.44 71 ASN A N 1
ATOM 584 C CA . ASN A 1 71 ? 28.869 0.451 -10.989 1.00 79.44 71 ASN A CA 1
ATOM 585 C C . ASN A 1 71 ? 28.056 1.154 -9.884 1.00 79.44 71 ASN A C 1
ATOM 587 O O . ASN A 1 71 ? 26.839 1.317 -9.992 1.00 79.44 71 ASN A O 1
ATOM 591 N N . GLN A 1 72 ? 28.738 1.620 -8.834 1.00 80.12 72 GLN A N 1
ATOM 592 C CA . GLN A 1 72 ? 28.107 2.276 -7.681 1.00 80.12 72 GLN A CA 1
ATOM 593 C C . GLN A 1 72 ? 27.190 3.450 -8.077 1.00 80.12 72 GLN A C 1
ATOM 595 O O . GLN A 1 72 ? 26.070 3.553 -7.585 1.00 80.12 72 GLN A O 1
ATOM 600 N N . LYS A 1 73 ? 27.611 4.289 -9.031 1.00 83.56 73 LYS A N 1
ATOM 601 C CA . LYS A 1 73 ? 26.833 5.450 -9.494 1.00 83.56 73 LYS A CA 1
ATOM 602 C C . LYS A 1 73 ? 25.517 5.047 -10.169 1.00 83.56 73 LYS A C 1
ATOM 604 O O . LYS A 1 73 ? 24.499 5.719 -10.008 1.00 83.56 73 LYS A O 1
ATOM 609 N N . GLN A 1 74 ? 25.523 3.957 -10.936 1.00 79.56 74 GLN A N 1
ATOM 610 C CA . GLN A 1 74 ? 24.310 3.406 -11.541 1.00 79.56 74 GLN A CA 1
ATOM 611 C C . GLN A 1 74 ? 23.366 2.851 -10.473 1.00 79.56 74 GLN A C 1
ATOM 613 O O . GLN A 1 74 ? 22.161 3.086 -10.553 1.00 79.56 74 GLN A O 1
ATOM 618 N N . LEU A 1 75 ? 23.904 2.177 -9.450 1.00 77.75 75 LEU A N 1
ATOM 619 C CA . LEU A 1 75 ? 23.114 1.666 -8.326 1.00 77.75 75 LEU A CA 1
ATOM 620 C C . LEU A 1 75 ? 22.424 2.793 -7.555 1.00 77.75 75 LEU A C 1
ATOM 622 O O . LEU A 1 75 ? 21.217 2.724 -7.343 1.00 77.75 75 LEU A O 1
ATOM 626 N N . GLU A 1 76 ? 23.151 3.857 -7.216 1.00 82.38 76 GLU A N 1
ATOM 627 C CA . GLU A 1 76 ? 22.600 5.036 -6.532 1.00 82.38 76 GLU A CA 1
ATOM 628 C C . GLU A 1 76 ? 21.478 5.699 -7.345 1.00 82.38 76 GLU A C 1
ATOM 630 O O . GLU A 1 76 ? 20.453 6.116 -6.803 1.00 82.38 76 GLU A O 1
ATOM 635 N N . LYS A 1 77 ? 21.631 5.768 -8.673 1.00 83.19 77 LYS A N 1
ATOM 636 C CA . LYS A 1 77 ? 20.607 6.336 -9.559 1.00 83.19 77 LYS A CA 1
ATOM 637 C C . LYS A 1 77 ? 19.351 5.466 -9.623 1.00 83.19 77 LYS A C 1
ATOM 639 O O . LYS A 1 77 ? 18.245 6.010 -9.611 1.00 83.19 77 LYS A O 1
ATOM 644 N N . ILE A 1 78 ? 19.511 4.144 -9.698 1.00 79.75 78 ILE A N 1
ATOM 645 C CA . ILE A 1 78 ? 18.392 3.192 -9.684 1.00 79.75 78 ILE A CA 1
ATOM 646 C C . ILE A 1 78 ? 17.666 3.259 -8.340 1.00 79.75 78 ILE A C 1
ATOM 648 O O . ILE A 1 78 ? 16.440 3.351 -8.336 1.00 79.75 78 ILE A O 1
ATOM 652 N N . ASP A 1 79 ? 18.398 3.285 -7.224 1.00 80.56 79 ASP A N 1
ATOM 653 C CA . ASP A 1 79 ? 17.806 3.410 -5.891 1.00 80.56 79 ASP A CA 1
ATOM 654 C C . ASP A 1 79 ? 17.015 4.715 -5.761 1.00 80.56 79 ASP A C 1
ATOM 656 O O . ASP A 1 79 ? 15.826 4.688 -5.456 1.00 80.56 79 ASP A O 1
ATOM 660 N N . LYS A 1 80 ? 17.598 5.855 -6.152 1.00 85.38 80 LYS A N 1
ATOM 661 C CA . LYS A 1 80 ? 16.885 7.141 -6.173 1.00 85.38 80 LYS A CA 1
ATOM 662 C C . LYS A 1 80 ? 15.617 7.097 -7.031 1.00 85.38 80 LYS A C 1
ATOM 664 O O . LYS A 1 80 ? 14.597 7.680 -6.657 1.00 85.38 80 LYS A O 1
ATOM 669 N N . ASN A 1 81 ? 15.661 6.427 -8.182 1.00 87.06 81 ASN A N 1
ATOM 670 C CA . ASN A 1 81 ? 14.486 6.265 -9.034 1.00 87.06 81 ASN A CA 1
ATOM 671 C C . ASN A 1 81 ? 13.410 5.400 -8.355 1.00 87.06 81 ASN A C 1
ATOM 673 O O . ASN A 1 81 ? 12.240 5.775 -8.334 1.00 87.06 81 ASN A O 1
ATOM 677 N N . CYS A 1 82 ? 13.818 4.298 -7.728 1.00 85.00 82 CYS A N 1
ATOM 678 C CA . CYS A 1 82 ? 12.954 3.418 -6.948 1.00 85.00 82 CYS A CA 1
ATOM 679 C C . CYS A 1 82 ? 12.280 4.171 -5.786 1.00 85.00 82 CYS A C 1
ATOM 681 O O . CYS A 1 82 ? 11.054 4.166 -5.666 1.00 85.00 82 CYS A O 1
ATOM 683 N N . GLN A 1 83 ? 13.059 4.921 -5.001 1.00 88.62 83 GLN A N 1
ATOM 684 C CA . GLN A 1 83 ? 12.574 5.772 -3.909 1.00 88.62 83 GLN A CA 1
ATOM 685 C C . GLN A 1 83 ? 11.550 6.805 -4.388 1.00 88.62 83 GLN A C 1
ATOM 687 O O . GLN A 1 83 ? 10.546 7.047 -3.715 1.00 88.62 83 GLN A O 1
ATOM 692 N N . LYS A 1 84 ? 11.774 7.395 -5.568 1.00 92.31 84 LYS A N 1
ATOM 693 C CA . LYS A 1 84 ? 10.811 8.298 -6.203 1.00 92.31 84 LYS A CA 1
ATOM 694 C C . LYS A 1 84 ? 9.548 7.551 -6.635 1.00 92.31 84 LYS A C 1
ATOM 696 O O . LYS A 1 84 ? 8.448 8.034 -6.384 1.00 92.31 84 LYS A O 1
ATOM 701 N N . ALA A 1 85 ? 9.681 6.381 -7.255 1.00 92.44 85 ALA A N 1
ATOM 702 C CA . ALA A 1 85 ? 8.554 5.581 -7.728 1.00 92.44 85 ALA A CA 1
ATOM 703 C C . ALA A 1 85 ? 7.626 5.143 -6.585 1.00 92.44 85 ALA A C 1
ATOM 705 O O . ALA A 1 85 ? 6.409 5.168 -6.756 1.00 92.44 85 ALA A O 1
ATOM 706 N N . PHE A 1 86 ? 8.182 4.814 -5.415 1.00 92.94 86 PHE A N 1
ATOM 707 C CA . PHE A 1 86 ? 7.415 4.490 -4.209 1.00 92.94 86 PHE A CA 1
ATOM 708 C C . PHE A 1 86 ? 6.572 5.650 -3.671 1.00 92.94 86 PHE A C 1
ATOM 710 O O . PHE A 1 86 ? 5.525 5.411 -3.082 1.00 92.94 86 PHE A O 1
ATOM 717 N N . ARG A 1 87 ? 7.020 6.892 -3.881 1.00 94.81 87 ARG A N 1
ATOM 718 C CA . ARG A 1 87 ? 6.355 8.122 -3.411 1.00 94.81 87 ARG A CA 1
ATOM 719 C C . ARG A 1 87 ? 5.496 8.792 -4.477 1.00 94.81 87 ARG A C 1
ATOM 721 O O . ARG A 1 87 ? 4.850 9.801 -4.221 1.00 94.81 87 ARG A O 1
ATOM 728 N N . THR A 1 88 ? 5.530 8.278 -5.701 1.00 96.19 88 THR A N 1
ATOM 729 C CA . THR A 1 88 ? 4.780 8.862 -6.810 1.00 96.19 88 THR A CA 1
ATOM 730 C C . THR A 1 88 ? 3.320 8.463 -6.666 1.00 96.19 88 THR A C 1
ATOM 732 O O . THR A 1 88 ? 3.013 7.276 -6.716 1.00 96.19 88 THR A O 1
ATOM 735 N N . SER A 1 89 ? 2.428 9.438 -6.507 1.00 96.38 89 SER A N 1
ATOM 736 C CA . SER A 1 89 ? 0.986 9.205 -6.452 1.00 96.38 89 SER A CA 1
ATOM 737 C C . SER A 1 89 ? 0.342 9.297 -7.833 1.00 96.38 89 SER A C 1
ATOM 739 O O . SER A 1 89 ? 0.757 10.091 -8.680 1.00 96.38 89 SER A O 1
ATOM 741 N N . ASN A 1 90 ? -0.685 8.485 -8.073 1.00 97.38 90 ASN A N 1
ATOM 742 C CA . ASN A 1 90 ? -1.475 8.541 -9.299 1.00 97.38 90 ASN A CA 1
ATOM 743 C C . ASN A 1 90 ? -2.401 9.774 -9.346 1.00 97.38 90 ASN A C 1
ATOM 745 O O . ASN A 1 90 ? -2.394 10.631 -8.458 1.00 97.38 90 ASN A O 1
ATOM 749 N N . LYS A 1 91 ? -3.251 9.874 -10.377 1.00 97.00 91 LYS A N 1
ATOM 750 C CA . LYS A 1 91 ? -4.203 10.993 -10.517 1.00 97.00 91 LYS A CA 1
ATOM 751 C C 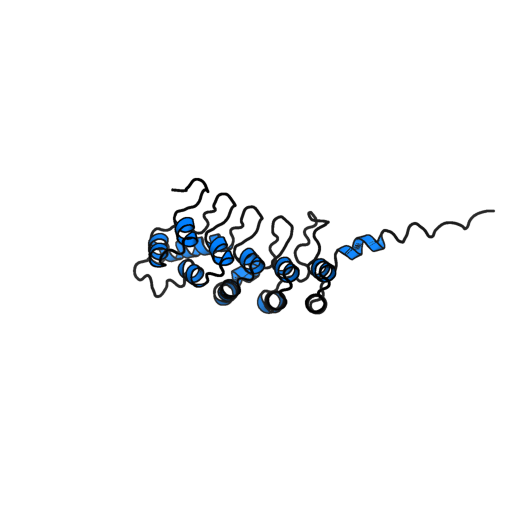. LYS A 1 91 ? -5.222 11.110 -9.384 1.00 97.00 91 LYS A C 1
ATOM 753 O O . LYS A 1 91 ? -5.877 12.141 -9.297 1.00 97.00 91 LYS A O 1
ATOM 758 N N . TYR A 1 92 ? -5.353 10.107 -8.525 1.00 94.88 92 TYR A N 1
ATOM 759 C CA . TYR A 1 92 ? -6.218 10.123 -7.349 1.00 94.88 92 TYR A CA 1
ATOM 760 C C . TYR A 1 92 ? -5.457 10.456 -6.066 1.00 94.88 92 TYR A C 1
ATOM 762 O O . TYR A 1 92 ? -6.064 10.489 -5.007 1.00 94.88 92 TYR A O 1
ATOM 770 N N . GLY A 1 93 ? -4.151 10.730 -6.132 1.00 95.62 93 GLY A N 1
ATOM 771 C CA . GLY A 1 93 ? -3.325 10.922 -4.938 1.00 95.62 93 GLY A CA 1
ATOM 772 C C . GLY A 1 93 ? -2.958 9.610 -4.237 1.00 95.62 93 GLY A C 1
ATOM 773 O O . GLY A 1 93 ? -2.366 9.647 -3.169 1.00 95.62 93 GLY A O 1
ATOM 774 N N . ILE A 1 94 ? -3.261 8.458 -4.841 1.00 96.62 94 ILE A N 1
ATOM 775 C CA . ILE A 1 94 ? -2.965 7.141 -4.274 1.00 96.62 94 ILE A CA 1
ATOM 776 C C . ILE A 1 94 ? -1.531 6.768 -4.631 1.00 96.62 94 ILE A C 1
ATOM 778 O O . ILE A 1 94 ? -1.161 6.819 -5.802 1.00 96.62 94 ILE A O 1
ATOM 782 N N . THR A 1 95 ? -0.739 6.376 -3.638 1.00 96.88 95 THR A N 1
ATOM 783 C CA . THR A 1 95 ? 0.632 5.871 -3.809 1.00 96.88 95 THR A CA 1
ATOM 784 C C . THR A 1 95 ? 0.637 4.341 -3.921 1.00 96.88 95 THR A C 1
ATOM 786 O O . THR A 1 95 ? -0.360 3.693 -3.578 1.00 96.88 95 THR A O 1
ATOM 789 N N . PRO A 1 96 ? 1.734 3.699 -4.368 1.00 96.88 96 PRO A N 1
ATOM 790 C CA . PRO A 1 96 ? 1.807 2.241 -4.440 1.00 96.88 96 PRO A CA 1
ATOM 791 C C . PRO A 1 96 ? 1.491 1.544 -3.108 1.00 96.88 96 PRO A C 1
ATOM 793 O O . PRO A 1 96 ? 0.757 0.558 -3.099 1.00 96.88 96 PRO A O 1
ATOM 796 N N . PHE A 1 97 ? 1.978 2.080 -1.982 1.00 96.50 97 PHE A N 1
ATOM 797 C CA . PHE A 1 97 ? 1.694 1.528 -0.652 1.00 96.50 97 PHE A CA 1
ATOM 798 C C . PHE A 1 97 ? 0.213 1.666 -0.274 1.00 96.50 97 PHE A C 1
ATOM 800 O O . PHE A 1 97 ? -0.407 0.704 0.180 1.00 96.50 97 PHE A O 1
ATOM 807 N N . MET A 1 98 ? -0.390 2.831 -0.532 1.00 96.31 98 MET A N 1
ATOM 808 C CA . MET A 1 98 ? -1.828 3.044 -0.338 1.00 96.31 98 MET A CA 1
ATOM 809 C C . MET A 1 98 ? -2.661 2.070 -1.176 1.00 96.31 98 MET A C 1
ATOM 811 O O . MET A 1 98 ? -3.618 1.480 -0.673 1.00 96.31 98 MET A O 1
ATOM 815 N N . LEU A 1 99 ? -2.267 1.840 -2.432 1.00 97.12 99 LEU A N 1
ATOM 816 C CA . LEU A 1 99 ? -2.928 0.874 -3.304 1.00 97.12 99 LEU A CA 1
ATOM 817 C C . LEU A 1 99 ? -2.765 -0.564 -2.795 1.00 97.12 99 LEU A C 1
ATOM 819 O O . LEU A 1 99 ? -3.720 -1.334 -2.868 1.00 97.12 99 LEU A O 1
ATOM 823 N N . ALA A 1 100 ? -1.602 -0.920 -2.241 1.00 97.06 100 ALA A N 1
ATOM 824 C CA . ALA A 1 100 ? -1.385 -2.217 -1.602 1.00 97.06 100 ALA A CA 1
ATOM 825 C C . ALA A 1 100 ? -2.351 -2.421 -0.421 1.00 97.06 100 ALA A C 1
ATOM 827 O O . ALA A 1 100 ? -3.030 -3.447 -0.352 1.00 97.06 100 ALA A O 1
ATOM 828 N N . CYS A 1 101 ? -2.495 -1.413 0.448 1.00 96.50 101 CYS A N 1
ATOM 829 C CA . CYS A 1 101 ? -3.475 -1.411 1.538 1.00 96.50 101 CYS A CA 1
ATOM 830 C C . CYS A 1 101 ? -4.911 -1.536 1.012 1.00 96.50 101 CYS A C 1
ATOM 832 O O . CYS A 1 101 ? -5.683 -2.363 1.498 1.00 96.50 101 CYS A O 1
ATOM 834 N N . PHE A 1 102 ? -5.264 -0.768 -0.023 1.00 95.75 102 PHE A N 1
ATOM 835 C CA . PHE A 1 102 ? -6.582 -0.838 -0.651 1.00 95.75 102 PHE A CA 1
ATOM 836 C C . PHE A 1 102 ? -6.874 -2.209 -1.253 1.00 95.75 102 PHE A C 1
ATOM 838 O O . PHE A 1 102 ? -8.000 -2.690 -1.155 1.00 95.75 102 PHE A O 1
ATOM 845 N N . LYS A 1 103 ? -5.884 -2.871 -1.852 1.00 96.44 103 LYS A N 1
ATOM 846 C CA . LYS A 1 103 ? -6.055 -4.169 -2.519 1.00 96.44 103 LYS A CA 1
ATOM 847 C C . LYS A 1 103 ? -5.898 -5.371 -1.581 1.00 96.44 103 LYS A C 1
ATOM 849 O O . LYS A 1 103 ? -6.263 -6.463 -2.001 1.00 96.44 103 LYS A O 1
ATOM 854 N N . ASP A 1 104 ? -5.512 -5.162 -0.318 1.00 95.75 104 ASP A N 1
ATOM 855 C CA . ASP A 1 104 ? -5.109 -6.215 0.638 1.00 95.75 104 ASP A CA 1
ATOM 856 C C . ASP A 1 104 ? -3.926 -7.050 0.110 1.00 95.75 104 ASP A C 1
ATOM 858 O O . ASP A 1 104 ? -3.892 -8.277 0.202 1.00 95.75 104 ASP A O 1
ATOM 862 N N . ALA A 1 105 ? -2.948 -6.365 -0.489 1.00 96.88 105 ALA A N 1
ATOM 863 C CA . ALA A 1 105 ? -1.747 -6.967 -1.057 1.00 96.88 105 ALA A CA 1
ATOM 864 C C . ALA A 1 105 ? -0.729 -7.297 0.048 1.00 96.88 105 ALA A C 1
ATOM 866 O O . ALA A 1 105 ? 0.250 -6.580 0.268 1.00 96.88 105 ALA A O 1
ATOM 867 N N . LYS A 1 106 ? -1.007 -8.368 0.798 1.00 96.12 106 LYS A N 1
ATOM 868 C CA . LYS A 1 106 ? -0.276 -8.751 2.018 1.00 96.12 106 LYS A CA 1
ATOM 869 C C . LYS A 1 106 ? 1.212 -8.950 1.783 1.00 96.12 106 LYS A C 1
ATOM 871 O O . LYS A 1 106 ? 2.011 -8.533 2.619 1.00 96.12 106 LYS A O 1
ATOM 876 N N . LYS A 1 107 ? 1.599 -9.583 0.673 1.00 96.25 107 LYS A N 1
ATOM 877 C CA . LYS A 1 107 ? 3.012 -9.866 0.394 1.00 96.25 107 LYS A CA 1
ATOM 878 C C . LYS A 1 107 ? 3.761 -8.582 0.067 1.00 96.25 107 LYS A C 1
ATOM 880 O O . LYS A 1 107 ? 4.874 -8.390 0.552 1.00 96.25 107 LYS A O 1
ATOM 885 N N . CYS A 1 108 ? 3.151 -7.689 -0.710 1.00 95.56 108 CYS A N 1
ATOM 886 C CA . CYS A 1 108 ? 3.711 -6.369 -0.971 1.00 95.56 108 CYS A CA 1
ATOM 887 C C . CYS A 1 108 ? 3.816 -5.541 0.315 1.00 95.56 108 CYS A C 1
ATOM 889 O O . CYS A 1 108 ? 4.881 -4.990 0.570 1.00 95.56 108 CYS A O 1
ATOM 891 N N . ILE A 1 109 ? 2.767 -5.486 1.144 1.00 95.56 109 ILE A N 1
ATOM 892 C CA . ILE A 1 109 ? 2.767 -4.748 2.423 1.00 95.56 109 ILE A CA 1
ATOM 893 C C . ILE A 1 109 ? 3.880 -5.251 3.349 1.00 95.56 109 ILE A C 1
ATOM 895 O O . ILE A 1 109 ? 4.645 -4.447 3.879 1.00 95.56 109 ILE A O 1
ATOM 899 N N . GLN A 1 110 ? 4.022 -6.571 3.486 1.00 94.56 110 GLN A N 1
ATOM 900 C CA . GLN A 1 110 ? 5.093 -7.163 4.284 1.00 94.56 110 GLN A CA 1
ATOM 901 C C . GLN A 1 110 ? 6.474 -6.780 3.739 1.00 94.56 110 GLN A C 1
ATOM 903 O O . GLN A 1 110 ? 7.354 -6.376 4.494 1.00 94.56 110 GLN A O 1
ATOM 908 N N . TYR A 1 111 ? 6.656 -6.842 2.417 1.00 93.19 111 TYR A N 1
ATOM 909 C CA . TYR A 1 111 ? 7.910 -6.451 1.779 1.00 93.19 111 TYR A CA 1
ATOM 910 C C . TYR A 1 111 ? 8.248 -4.969 1.996 1.00 93.19 111 TYR A C 1
ATOM 912 O O . TYR A 1 111 ? 9.394 -4.634 2.296 1.00 93.19 111 TYR A O 1
ATOM 920 N N . PHE A 1 112 ? 7.253 -4.085 1.872 1.00 92.19 112 PHE A N 1
ATOM 921 C CA . PHE A 1 112 ? 7.396 -2.663 2.172 1.00 92.19 112 PHE A CA 1
ATOM 922 C C . PHE A 1 112 ? 7.888 -2.441 3.598 1.00 92.19 112 PHE A C 1
ATOM 924 O O . PHE A 1 112 ? 8.821 -1.675 3.803 1.00 92.19 112 PHE A O 1
ATOM 931 N N . TYR A 1 113 ? 7.309 -3.135 4.571 1.00 91.06 113 TYR A N 1
ATOM 932 C CA . TYR A 1 113 ? 7.694 -2.981 5.967 1.00 91.06 113 TYR A CA 1
ATOM 933 C C . TYR A 1 113 ? 9.097 -3.518 6.260 1.00 91.06 113 TYR A C 1
ATOM 935 O O . TYR A 1 113 ? 9.902 -2.831 6.882 1.00 91.06 113 TYR A O 1
ATOM 943 N N . GLU A 1 114 ? 9.424 -4.711 5.761 1.00 90.19 114 GLU A N 1
ATOM 944 C CA . GLU A 1 114 ? 10.709 -5.361 6.035 1.00 90.19 114 GLU A CA 1
ATOM 945 C C . GLU A 1 114 ? 11.896 -4.691 5.333 1.00 90.19 114 GLU A C 1
ATOM 947 O O . GLU A 1 114 ? 13.002 -4.686 5.871 1.00 90.19 114 GLU A O 1
ATOM 952 N N . GLN A 1 115 ? 11.705 -4.181 4.112 1.00 88.12 115 GLN A N 1
ATOM 953 C CA . GLN A 1 115 ? 12.805 -3.639 3.301 1.00 88.12 115 GLN A CA 1
ATOM 954 C C . GLN A 1 115 ? 12.779 -2.111 3.177 1.00 88.12 115 GLN A C 1
ATOM 956 O O . GLN A 1 115 ? 13.802 -1.510 2.851 1.00 88.12 115 GLN A O 1
ATOM 961 N N . HIS A 1 116 ? 11.633 -1.473 3.421 1.00 86.62 116 HIS A N 1
ATOM 962 C CA . HIS A 1 116 ? 11.402 -0.051 3.158 1.00 86.62 116 HIS A CA 1
ATOM 963 C C . HIS A 1 116 ? 10.546 0.611 4.255 1.00 86.62 116 HIS A C 1
ATOM 965 O O . HIS A 1 116 ? 9.619 1.371 3.969 1.00 86.62 116 HIS A O 1
ATOM 971 N N . GLN A 1 117 ? 10.862 0.331 5.520 1.00 89.38 117 GLN A N 1
ATOM 972 C CA . GLN A 1 117 ? 10.088 0.777 6.685 1.00 89.38 117 GLN A CA 1
ATOM 973 C C . GLN A 1 117 ? 9.862 2.301 6.726 1.00 89.38 117 GLN A C 1
ATOM 975 O O . GLN A 1 117 ? 8.743 2.752 6.954 1.00 89.38 117 GLN A O 1
ATOM 980 N N . GLU A 1 118 ? 10.891 3.087 6.393 1.00 88.69 118 GLU A N 1
ATOM 981 C CA . GLU A 1 118 ? 10.829 4.554 6.250 1.00 88.69 118 GLU A CA 1
ATOM 982 C C . GLU A 1 118 ? 9.717 5.005 5.287 1.00 88.69 118 GLU A C 1
ATOM 984 O O . GLU A 1 118 ? 8.981 5.952 5.558 1.00 88.69 118 GLU A O 1
ATOM 989 N N . ILE A 1 119 ? 9.543 4.286 4.171 1.00 87.38 119 ILE A N 1
ATOM 990 C CA . ILE A 1 119 ? 8.490 4.573 3.190 1.00 87.38 119 ILE A CA 1
ATOM 991 C C . ILE A 1 119 ? 7.121 4.296 3.809 1.00 87.38 119 ILE A C 1
ATOM 993 O O . ILE A 1 119 ? 6.202 5.083 3.618 1.00 87.38 119 ILE A O 1
ATOM 997 N N . CYS A 1 120 ? 6.970 3.221 4.584 1.00 88.38 120 CYS A N 1
ATOM 998 C CA . CYS A 1 120 ? 5.706 2.941 5.267 1.00 88.38 120 CYS A CA 1
ATOM 999 C C . CYS A 1 120 ? 5.333 4.083 6.219 1.00 88.38 120 CYS A C 1
ATOM 1001 O O . CYS A 1 120 ? 4.209 4.577 6.163 1.00 88.38 120 CYS A O 1
ATOM 1003 N N . TYR A 1 121 ? 6.280 4.540 7.041 1.00 90.62 121 TYR A N 1
ATOM 1004 C CA . TYR A 1 121 ? 6.057 5.612 8.015 1.00 90.62 121 TYR A CA 1
ATOM 1005 C C . TYR A 1 121 ? 5.705 6.949 7.370 1.00 90.62 121 TYR A C 1
ATOM 1007 O O . TYR A 1 121 ? 4.785 7.632 7.816 1.00 90.62 121 TYR A O 1
ATOM 1015 N N . GLU A 1 122 ? 6.396 7.310 6.291 1.00 90.75 122 GLU A N 1
ATOM 1016 C CA . GLU A 1 122 ? 6.129 8.547 5.560 1.00 90.75 122 GLU A CA 1
ATOM 1017 C C . GLU A 1 122 ? 4.743 8.533 4.891 1.00 90.75 122 GLU A C 1
ATOM 1019 O O . GLU A 1 122 ? 4.094 9.573 4.769 1.00 90.75 122 GLU A O 1
ATOM 1024 N N . GLN A 1 123 ? 4.287 7.361 4.441 1.00 90.69 123 GLN A N 1
ATOM 1025 C CA . GLN A 1 123 ? 3.149 7.2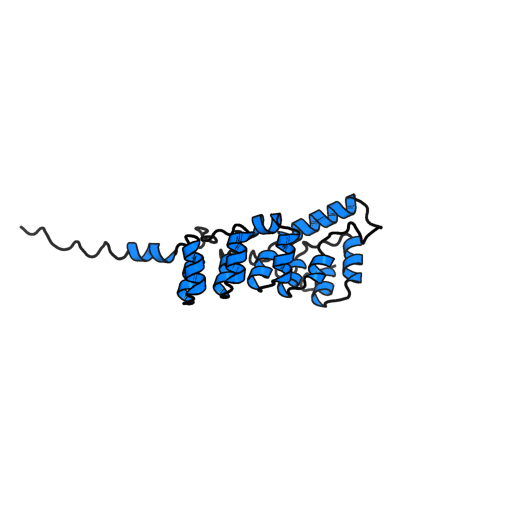24 3.528 1.00 90.69 123 GLN A CA 1
ATOM 1026 C C . GLN A 1 123 ? 1.849 6.810 4.227 1.00 90.69 123 GLN A C 1
ATOM 1028 O O . GLN A 1 123 ? 0.768 7.114 3.730 1.00 90.69 123 GLN A O 1
ATOM 1033 N N . VAL A 1 124 ? 1.912 6.148 5.386 1.00 93.44 124 VAL A N 1
ATOM 1034 C CA . VAL A 1 124 ? 0.735 5.580 6.074 1.00 93.44 124 VAL A CA 1
ATOM 1035 C C . VAL A 1 124 ? -0.359 6.607 6.394 1.00 93.44 124 VAL A C 1
ATOM 1037 O O . VAL A 1 124 ? -1.544 6.271 6.390 1.00 93.44 124 VAL A O 1
ATOM 1040 N N . ASN A 1 125 ? 0.041 7.855 6.647 1.00 93.19 125 ASN A N 1
ATOM 1041 C CA . ASN A 1 125 ? -0.840 8.964 7.012 1.00 93.19 125 ASN A CA 1
ATOM 1042 C C . ASN A 1 125 ? -1.104 9.935 5.852 1.00 93.19 125 ASN A C 1
ATOM 1044 O O . ASN A 1 125 ? -1.778 10.948 6.051 1.00 93.19 125 ASN A O 1
ATOM 1048 N N . GLN A 1 126 ? -0.575 9.654 4.657 1.00 92.88 126 GLN A N 1
ATOM 1049 C CA . GLN A 1 126 ? -0.825 10.485 3.484 1.00 92.88 126 GLN A CA 1
ATOM 1050 C C . GLN A 1 126 ? -2.264 10.340 3.024 1.00 92.88 126 GLN A C 1
ATOM 1052 O O . GLN A 1 126 ? -2.834 9.250 3.041 1.00 92.88 126 GLN A O 1
ATOM 1057 N N . GLN A 1 127 ? -2.835 11.478 2.640 1.00 92.38 127 GLN A N 1
ATOM 1058 C CA . GLN A 1 127 ? -4.200 11.567 2.157 1.00 92.38 127 GLN A CA 1
ATOM 1059 C C . GLN A 1 127 ? -4.210 11.478 0.637 1.00 92.38 127 GLN A C 1
ATOM 1061 O O . GLN A 1 127 ? -3.441 12.169 -0.037 1.00 92.38 127 GLN A O 1
ATOM 1066 N N . ASP A 1 128 ? -5.112 10.663 0.105 1.00 93.38 128 ASP A N 1
ATOM 1067 C CA . ASP A 1 128 ? -5.470 10.725 -1.303 1.00 93.38 128 ASP A CA 1
ATOM 1068 C C . ASP A 1 128 ? -6.316 11.984 -1.588 1.00 93.38 128 ASP A C 1
ATOM 1070 O O . ASP A 1 128 ? -6.592 12.803 -0.706 1.00 93.38 128 ASP A O 1
ATOM 1074 N N . ARG A 1 129 ? -6.758 12.165 -2.835 1.00 91.44 129 ARG A N 1
ATOM 1075 C CA . ARG A 1 129 ? -7.575 13.328 -3.228 1.00 91.44 129 ARG A CA 1
ATOM 1076 C C . ARG A 1 129 ? -8.967 13.362 -2.600 1.00 91.44 129 ARG A C 1
ATOM 1078 O O . ARG A 1 129 ? -9.630 14.390 -2.690 1.00 91.44 129 ARG A O 1
ATOM 1085 N N . PHE A 1 130 ? -9.419 12.268 -1.999 1.00 88.00 130 PHE A N 1
ATOM 1086 C CA . PHE A 1 130 ? -10.674 12.207 -1.258 1.00 88.00 130 PHE A CA 1
ATOM 1087 C C . PHE A 1 130 ? -10.464 12.451 0.239 1.00 88.00 130 PHE A C 1
ATOM 1089 O O . PHE A 1 130 ? -11.447 12.568 0.965 1.00 88.00 130 PHE A O 1
ATOM 1096 N N . GLY A 1 131 ? -9.218 12.549 0.705 1.00 90.44 131 GLY A N 1
ATOM 1097 C CA . GLY A 1 131 ? -8.884 12.647 2.121 1.00 90.44 131 GLY A CA 1
ATOM 1098 C C . GLY A 1 131 ? -8.693 11.288 2.795 1.00 90.44 131 GLY A C 1
ATOM 1099 O O . GLY A 1 131 ? -8.506 11.251 4.007 1.00 90.44 131 GLY A O 1
ATOM 1100 N N . ASP A 1 132 ? -8.723 10.168 2.068 1.00 91.62 132 ASP A N 1
ATOM 1101 C CA . ASP A 1 132 ? -8.484 8.853 2.665 1.00 91.62 132 ASP A CA 1
ATOM 1102 C C . ASP A 1 132 ? -7.006 8.618 2.946 1.00 91.62 132 ASP A C 1
ATOM 1104 O O . ASP A 1 132 ? -6.140 8.885 2.120 1.00 91.62 132 ASP A O 1
ATOM 1108 N N . VAL A 1 133 ? -6.743 8.011 4.098 1.00 94.19 133 VAL A N 1
ATOM 1109 C CA . VAL A 1 133 ? -5.450 7.404 4.450 1.00 94.19 133 VAL A CA 1
ATOM 1110 C C . VAL A 1 133 ? -5.551 5.875 4.411 1.00 94.19 133 VAL A C 1
ATOM 1112 O O . VAL A 1 133 ? -6.660 5.337 4.402 1.00 94.19 133 VAL A O 1
ATOM 1115 N N . CYS A 1 134 ? -4.427 5.151 4.497 1.00 95.94 134 CYS A N 1
ATOM 1116 C CA . CYS A 1 134 ? -4.397 3.676 4.486 1.00 95.94 134 CYS A CA 1
ATOM 1117 C C . CYS A 1 134 ? -5.406 3.021 5.447 1.00 95.94 134 CYS A C 1
ATOM 1119 O O . CYS A 1 134 ? -6.016 2.001 5.117 1.00 95.94 134 CYS A O 1
ATOM 1121 N N . LEU A 1 135 ? -5.618 3.627 6.620 1.00 95.50 135 LEU A N 1
ATOM 1122 C CA . LEU A 1 135 ? -6.567 3.133 7.614 1.00 95.50 135 LEU A CA 1
ATOM 1123 C C . LEU A 1 135 ? -8.027 3.166 7.126 1.00 95.50 135 LEU A C 1
ATOM 1125 O O . LEU A 1 135 ? -8.778 2.244 7.436 1.00 95.50 135 LEU A O 1
ATOM 1129 N N . HIS A 1 136 ? -8.430 4.154 6.317 1.00 94.44 136 HIS A N 1
ATOM 1130 C CA . HIS A 1 136 ? -9.777 4.173 5.727 1.00 94.44 136 HIS A CA 1
ATOM 1131 C C . HIS A 1 136 ? -9.992 2.951 4.844 1.00 94.44 136 HIS A C 1
ATOM 1133 O O . HIS A 1 136 ? -11.034 2.307 4.932 1.00 94.44 136 HIS A O 1
ATOM 1139 N N . TYR A 1 137 ? -8.992 2.586 4.038 1.00 95.25 137 TYR A N 1
ATOM 1140 C CA . TYR A 1 137 ? -9.083 1.418 3.169 1.00 95.25 137 TYR A CA 1
ATOM 1141 C C . TYR A 1 137 ? -9.171 0.113 3.962 1.00 95.25 137 TYR A C 1
ATOM 1143 O O . TYR A 1 137 ? -10.017 -0.729 3.657 1.00 95.25 137 TYR A O 1
ATOM 1151 N N . ALA A 1 138 ? -8.351 -0.044 5.008 1.00 95.94 138 ALA A N 1
ATOM 1152 C CA . ALA A 1 138 ? -8.414 -1.213 5.885 1.00 95.94 138 ALA A CA 1
ATOM 1153 C C . ALA A 1 138 ? -9.802 -1.352 6.530 1.00 95.94 138 ALA A C 1
ATOM 1155 O O . ALA A 1 138 ? -10.383 -2.440 6.535 1.00 95.94 138 ALA A O 1
ATOM 1156 N N . VAL A 1 139 ? -10.372 -0.241 7.007 1.00 95.25 139 VAL A N 1
ATOM 1157 C CA . VAL A 1 139 ? -11.681 -0.242 7.666 1.00 95.25 139 VAL A CA 1
ATOM 1158 C C . VAL A 1 139 ? -12.832 -0.466 6.691 1.00 95.25 139 VAL A C 1
ATOM 1160 O O . VAL A 1 139 ? -13.701 -1.302 6.954 1.00 95.25 139 VAL A O 1
ATOM 1163 N N . ALA A 1 140 ? -12.822 0.210 5.542 1.00 93.19 140 ALA A N 1
ATOM 1164 C CA . ALA A 1 140 ? -13.833 0.049 4.499 1.00 93.19 140 ALA A CA 1
ATOM 1165 C C . ALA A 1 140 ? -13.913 -1.399 3.993 1.00 93.19 140 ALA A C 1
ATOM 1167 O O . ALA A 1 140 ? -14.993 -1.875 3.653 1.00 93.19 140 ALA A O 1
ATOM 1168 N N . ARG A 1 141 ? -12.785 -2.121 3.996 1.00 93.00 141 ARG A N 1
ATOM 1169 C CA . ARG A 1 141 ? -12.715 -3.535 3.605 1.00 93.00 141 ARG A CA 1
ATOM 1170 C C . ARG A 1 141 ? -12.925 -4.527 4.748 1.00 93.00 141 ARG A C 1
ATOM 1172 O O . ARG A 1 141 ? -12.820 -5.724 4.501 1.00 93.00 141 ARG A O 1
ATOM 1179 N N . ASN A 1 142 ? -13.216 -4.067 5.968 1.00 94.06 142 ASN A N 1
ATOM 1180 C CA . ASN A 1 142 ? -13.292 -4.922 7.159 1.00 94.06 142 ASN A CA 1
ATOM 1181 C C . ASN A 1 142 ? -12.024 -5.790 7.333 1.00 94.06 142 ASN A C 1
ATOM 1183 O O . ASN A 1 142 ? -12.077 -6.991 7.591 1.00 94.06 142 ASN A O 1
ATOM 1187 N N . ASN A 1 143 ? -10.851 -5.188 7.145 1.00 95.38 143 ASN A N 1
ATOM 1188 C CA . ASN A 1 143 ? -9.579 -5.879 7.283 1.00 95.38 143 ASN A CA 1
ATOM 1189 C C . ASN A 1 143 ? -8.938 -5.546 8.631 1.00 95.38 143 ASN A C 1
ATOM 1191 O O . ASN A 1 143 ? -8.077 -4.674 8.735 1.00 95.38 143 ASN A O 1
ATOM 1195 N N . ILE A 1 144 ? -9.383 -6.258 9.667 1.00 95.00 144 ILE A N 1
ATOM 1196 C CA . ILE A 1 144 ? -8.929 -6.065 11.053 1.00 95.00 144 ILE A CA 1
ATOM 1197 C C . ILE A 1 144 ? -7.417 -6.280 11.164 1.00 95.00 144 ILE A C 1
ATOM 1199 O O . ILE A 1 144 ? -6.732 -5.459 11.757 1.00 95.00 144 ILE A O 1
ATOM 1203 N N . LYS A 1 145 ? -6.880 -7.323 10.515 1.00 96.00 145 LYS A N 1
ATOM 1204 C CA . LYS A 1 145 ? -5.441 -7.632 10.547 1.00 96.00 145 LYS A CA 1
ATOM 1205 C C . LYS A 1 145 ? -4.599 -6.517 9.933 1.00 96.00 145 LYS A C 1
ATOM 1207 O O . LYS A 1 145 ? -3.551 -6.175 10.469 1.00 96.00 145 LYS A O 1
ATOM 1212 N N . LEU A 1 146 ? -5.055 -5.942 8.819 1.00 96.31 146 LEU A N 1
ATOM 1213 C CA . LEU A 1 146 ? -4.383 -4.790 8.228 1.00 96.31 146 LEU A CA 1
ATOM 1214 C C . LEU A 1 146 ? -4.498 -3.562 9.135 1.00 96.31 146 LEU A C 1
ATOM 1216 O O . LEU A 1 146 ? -3.507 -2.873 9.324 1.00 96.31 146 LEU A O 1
ATOM 1220 N N . ALA A 1 147 ? -5.664 -3.298 9.731 1.00 95.69 147 ALA A N 1
ATOM 1221 C CA . ALA A 1 147 ? -5.817 -2.189 10.673 1.00 95.69 147 ALA A CA 1
ATOM 1222 C C . ALA A 1 147 ? -4.874 -2.335 11.886 1.00 95.69 147 ALA A C 1
ATOM 1224 O O . ALA A 1 147 ? -4.157 -1.393 12.211 1.00 95.69 147 ALA A O 1
ATOM 1225 N N . GLU A 1 148 ? -4.799 -3.522 12.494 1.00 94.25 148 GLU A N 1
ATOM 1226 C CA . GLU A 1 148 ? -3.856 -3.841 13.577 1.00 94.25 148 GLU A CA 1
ATOM 1227 C C . GLU A 1 148 ? -2.402 -3.640 13.153 1.00 94.25 148 GLU A C 1
ATOM 1229 O O . GLU A 1 148 ? -1.622 -3.037 13.887 1.00 94.25 148 GLU A O 1
ATOM 1234 N N . PHE A 1 149 ? -2.034 -4.121 11.964 1.00 95.00 149 PHE A N 1
ATOM 1235 C CA . PHE A 1 149 ? -0.699 -3.931 11.406 1.00 95.00 149 PHE A CA 1
ATOM 1236 C C . PHE A 1 149 ? -0.368 -2.442 11.243 1.00 95.00 149 PHE A C 1
ATOM 1238 O O . PHE A 1 149 ? 0.686 -1.987 11.686 1.00 95.00 149 PHE A O 1
ATOM 1245 N N . LEU A 1 150 ? -1.288 -1.658 10.677 1.00 94.12 150 LEU A N 1
ATOM 1246 C CA . LEU A 1 150 ? -1.100 -0.223 10.473 1.00 94.12 150 LEU A CA 1
ATOM 1247 C C . LEU A 1 150 ? -0.918 0.529 11.804 1.00 94.12 150 LEU A C 1
ATOM 1249 O O . LEU A 1 150 ? -0.072 1.421 11.878 1.00 94.12 150 LEU A O 1
ATOM 1253 N N . PHE A 1 151 ? -1.647 0.154 12.862 1.00 90.94 151 PHE A N 1
ATOM 1254 C CA . PHE A 1 151 ? -1.481 0.743 14.197 1.00 90.94 151 PHE A CA 1
ATOM 1255 C C . PHE A 1 151 ? -0.174 0.340 14.866 1.00 90.94 151 PHE A C 1
ATOM 1257 O O . PHE A 1 151 ? 0.606 1.198 15.273 1.00 90.94 151 PHE A O 1
ATOM 1264 N N . ASN A 1 152 ? 0.057 -0.966 14.976 1.00 89.56 152 ASN A N 1
ATOM 1265 C CA . ASN A 1 152 ? 1.120 -1.507 15.813 1.00 89.56 152 ASN A CA 1
ATOM 1266 C C . ASN A 1 152 ? 2.494 -1.414 15.153 1.00 89.56 152 ASN A C 1
ATOM 1268 O O . ASN A 1 152 ? 3.498 -1.352 15.856 1.00 89.56 152 ASN A O 1
ATOM 1272 N N . GLN A 1 153 ? 2.547 -1.447 13.819 1.00 89.88 153 GLN A N 1
ATOM 1273 C CA . GLN A 1 153 ? 3.805 -1.533 13.079 1.00 89.88 153 GLN A CA 1
ATOM 1274 C C . GLN A 1 153 ? 4.096 -0.302 12.227 1.00 89.88 153 GLN A C 1
ATOM 1276 O O . GLN A 1 153 ? 5.263 -0.020 11.994 1.00 89.88 153 GLN A O 1
ATOM 1281 N N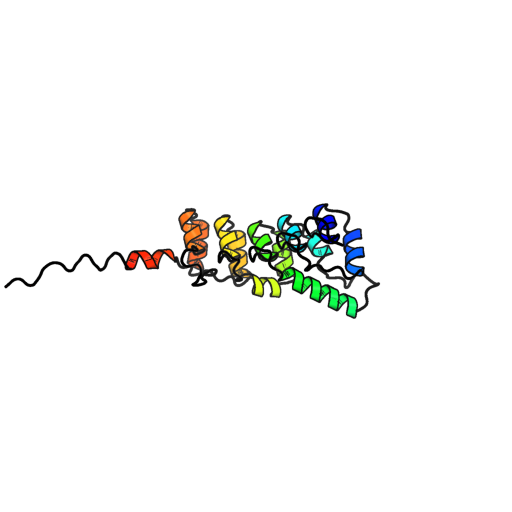 . CYS A 1 154 ? 3.088 0.446 11.764 1.00 86.88 154 CYS A N 1
ATOM 1282 C CA . CYS A 1 154 ? 3.309 1.594 10.875 1.00 86.88 154 CYS A CA 1
ATOM 1283 C C . CYS A 1 154 ? 3.050 2.963 11.518 1.00 86.88 154 CYS A C 1
ATOM 1285 O O . CYS A 1 154 ? 3.244 3.964 10.838 1.00 86.88 154 CYS A O 1
ATOM 1287 N N . CYS A 1 155 ? 2.633 3.043 12.786 1.00 88.44 155 CYS A N 1
ATOM 1288 C CA . CYS A 1 155 ? 2.287 4.309 13.454 1.00 88.44 155 CYS A CA 1
ATOM 1289 C C . CYS A 1 155 ? 1.155 5.086 12.742 1.00 88.44 155 CYS A C 1
ATOM 1291 O O . CYS A 1 155 ? 1.192 6.317 12.627 1.00 88.44 155 CYS A O 1
AT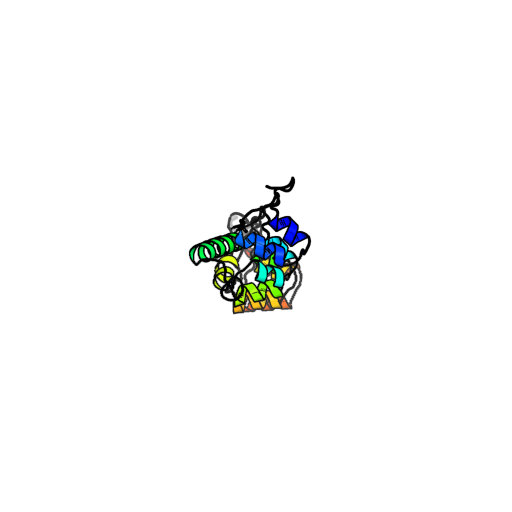OM 1293 N N . ALA A 1 156 ? 0.142 4.374 12.237 1.00 91.62 156 ALA A N 1
ATOM 1294 C CA . ALA A 1 156 ? -1.019 4.998 11.610 1.00 91.62 156 ALA A CA 1
ATOM 1295 C C . ALA A 1 156 ? -1.799 5.876 12.601 1.00 91.62 156 ALA A C 1
ATOM 1297 O O . ALA A 1 156 ? -2.137 5.455 13.709 1.00 91.62 156 ALA A O 1
ATOM 1298 N N . ASN A 1 157 ? -2.150 7.086 12.173 1.00 91.19 157 ASN A N 1
ATOM 1299 C CA . ASN A 1 157 ? -3.038 7.966 12.914 1.00 91.19 157 ASN A CA 1
ATOM 1300 C C . ASN A 1 157 ? -4.470 7.424 12.836 1.00 91.19 157 ASN A C 1
ATOM 1302 O O . ASN A 1 157 ? -5.093 7.411 11.771 1.00 91.19 157 ASN A O 1
ATOM 1306 N N . VAL A 1 158 ? -5.008 7.041 13.992 1.00 89.88 158 VAL A N 1
ATOM 1307 C CA . VAL A 1 158 ? -6.379 6.541 14.162 1.00 89.88 158 VAL A CA 1
ATOM 1308 C C . VAL A 1 158 ? -7.452 7.504 13.639 1.00 89.88 158 VAL A C 1
ATOM 1310 O O . VAL A 1 158 ? -8.508 7.074 13.178 1.00 89.88 158 VAL A O 1
ATOM 1313 N N . ASN A 1 159 ? -7.154 8.804 13.655 1.00 88.44 159 ASN A N 1
ATOM 1314 C CA . ASN A 1 159 ? -8.017 9.883 13.183 1.00 88.44 159 ASN A CA 1
ATOM 1315 C C . ASN A 1 159 ? -7.450 10.553 11.914 1.00 88.44 159 ASN A C 1
ATOM 1317 O O . ASN A 1 159 ? -7.718 11.731 11.668 1.00 88.44 159 ASN A O 1
ATOM 1321 N N . GLY A 1 160 ? -6.630 9.840 11.129 1.00 83.12 160 GLY A N 1
ATOM 1322 C CA . GLY A 1 160 ? -6.100 10.335 9.855 1.00 83.12 160 GLY A CA 1
ATOM 1323 C C . GLY A 1 160 ? -7.211 10.727 8.871 1.00 83.12 160 GLY A C 1
ATOM 1324 O O . GLY A 1 160 ? -8.367 10.363 9.065 1.00 83.12 160 GLY A O 1
ATOM 1325 N N . GLY A 1 161 ? -6.871 11.468 7.810 1.00 73.69 161 GLY A N 1
ATOM 1326 C CA . GLY A 1 161 ? -7.834 11.861 6.765 1.00 73.69 161 GLY A CA 1
ATOM 1327 C C . GLY A 1 161 ? -8.828 12.955 7.162 1.00 73.69 161 GLY A C 1
ATOM 1328 O O . GLY A 1 161 ? -10.009 12.926 6.814 1.00 73.69 161 GLY A O 1
ATOM 1329 N N . ASN A 1 162 ? -8.362 13.924 7.949 1.00 63.12 162 ASN A N 1
ATOM 1330 C CA . ASN A 1 162 ? -9.176 15.025 8.457 1.00 63.12 162 ASN A CA 1
ATOM 1331 C C . ASN A 1 162 ? -8.765 16.392 7.904 1.00 63.12 162 ASN A C 1
ATOM 1333 O O . ASN A 1 162 ? -8.743 17.361 8.652 1.00 63.12 162 ASN A O 1
ATOM 1337 N N . SER A 1 163 ? -8.392 16.480 6.623 1.00 59.66 163 SER A N 1
ATOM 1338 C CA . SER A 1 163 ? -8.171 17.803 6.031 1.00 59.66 163 SER A CA 1
ATOM 1339 C C . SER A 1 163 ? -9.469 18.618 6.072 1.00 59.66 163 SER A C 1
ATOM 1341 O O . SER A 1 163 ? -10.522 18.140 5.649 1.00 59.66 163 SER A O 1
ATOM 1343 N N . ASP A 1 164 ? -9.383 19.852 6.579 1.00 54.88 164 ASP A N 1
ATOM 1344 C CA . ASP A 1 164 ? -10.515 20.777 6.762 1.00 54.88 164 ASP A CA 1
ATOM 1345 C C . ASP A 1 164 ? -11.263 21.112 5.459 1.00 54.88 164 ASP A C 1
ATOM 1347 O O . ASP A 1 164 ? -12.402 21.582 5.501 1.00 54.88 164 ASP A O 1
ATOM 1351 N N . ASP A 1 165 ? -10.638 20.857 4.307 1.00 58.91 165 ASP A N 1
ATOM 1352 C CA . ASP A 1 165 ? -11.221 21.024 2.972 1.00 58.91 165 ASP A CA 1
ATOM 1353 C C . ASP A 1 165 ? -12.239 19.910 2.644 1.00 58.91 165 ASP A C 1
ATOM 1355 O O . ASP A 1 165 ? -13.216 20.109 1.925 1.00 58.91 165 ASP A O 1
ATOM 1359 N N . THR A 1 166 ? -12.100 18.738 3.273 1.00 57.56 166 THR A N 1
ATOM 1360 C CA . THR A 1 166 ? -12.989 17.581 3.091 1.00 57.56 166 THR A CA 1
ATOM 1361 C C . THR A 1 166 ? -13.971 17.445 4.256 1.00 57.56 166 THR A C 1
ATOM 1363 O O . THR A 1 166 ? -14.112 16.378 4.853 1.00 57.56 166 THR A O 1
ATOM 1366 N N . ARG A 1 167 ? -14.707 18.521 4.584 1.00 57.56 167 ARG A N 1
ATOM 1367 C CA . ARG A 1 167 ? -15.646 18.606 5.736 1.00 57.56 167 ARG A CA 1
ATOM 1368 C C . ARG A 1 167 ? -16.687 17.477 5.845 1.00 57.56 167 ARG A C 1
ATOM 1370 O O . ARG A 1 167 ? -17.349 17.358 6.871 1.00 57.56 167 ARG A O 1
ATOM 1377 N N . LEU A 1 168 ? -16.838 16.656 4.807 1.00 65.19 168 LEU A N 1
ATOM 1378 C CA . LEU A 1 168 ? -17.757 15.520 4.742 1.00 65.19 168 LEU A CA 1
ATOM 1379 C C . LEU A 1 168 ? -17.065 14.148 4.717 1.00 65.19 168 LEU A C 1
ATOM 1381 O O . LEU A 1 168 ? -17.767 13.137 4.695 1.00 65.19 168 LEU A O 1
ATOM 1385 N N . ARG A 1 169 ? -15.725 14.064 4.703 1.00 81.31 169 ARG A N 1
ATOM 1386 C CA . ARG A 1 169 ? -15.045 12.764 4.654 1.00 81.31 169 ARG A CA 1
ATOM 1387 C C . ARG A 1 169 ? -15.167 12.069 6.016 1.00 81.31 169 ARG A C 1
ATOM 1389 O O . ARG A 1 169 ? -14.656 12.621 6.998 1.00 81.31 169 ARG A O 1
ATOM 1396 N N . PRO A 1 170 ? -15.840 10.903 6.100 1.00 86.31 170 PRO A N 1
ATOM 1397 C CA . PRO A 1 170 ? -16.049 10.194 7.361 1.00 86.31 170 PRO A CA 1
ATOM 1398 C C . PRO A 1 170 ? -14.711 9.752 7.953 1.00 86.31 170 PRO A C 1
ATOM 1400 O O . PRO A 1 170 ? -13.814 9.370 7.206 1.00 86.31 170 PRO A O 1
ATOM 1403 N N . SER A 1 171 ? -14.573 9.780 9.283 1.00 89.88 171 SER A N 1
ATOM 1404 C CA . SER A 1 171 ? -13.397 9.190 9.931 1.00 89.88 171 SER A CA 1
ATOM 1405 C C . SER A 1 171 ? -13.382 7.665 9.761 1.00 89.88 171 SER A C 1
ATOM 1407 O O . SER A 1 171 ? -14.425 7.060 9.480 1.00 89.88 171 SER A O 1
ATOM 1409 N N . PRO A 1 172 ? -12.243 6.995 10.015 1.00 92.50 172 PRO A N 1
ATOM 1410 C CA . PRO A 1 172 ? -12.209 5.537 10.047 1.00 92.50 172 PRO A CA 1
ATOM 1411 C C . PRO A 1 172 ? -13.262 4.946 11.001 1.00 92.50 172 PRO A C 1
ATOM 1413 O O . PRO A 1 172 ? -13.914 3.960 10.665 1.00 92.50 172 PRO A O 1
ATOM 1416 N N . LEU A 1 173 ? -13.513 5.583 12.152 1.00 92.88 173 LEU A N 1
ATOM 1417 C CA . LEU A 1 173 ? -14.560 5.144 13.078 1.00 92.88 173 LEU A CA 1
ATOM 1418 C C . LEU A 1 173 ? -15.971 5.346 12.511 1.00 92.88 173 LEU A C 1
ATOM 1420 O O . LEU A 1 173 ? -16.818 4.472 12.686 1.00 92.88 173 LEU A O 1
ATOM 1424 N N . ASP A 1 174 ? -16.230 6.449 11.805 1.00 90.81 174 ASP A N 1
ATOM 1425 C CA . ASP A 1 174 ? -17.525 6.677 11.153 1.00 90.81 174 ASP A CA 1
ATOM 1426 C C . ASP A 1 174 ? -17.820 5.583 10.105 1.00 90.81 174 ASP A C 1
ATOM 1428 O O . ASP A 1 174 ? -18.933 5.055 10.062 1.00 90.81 174 ASP A O 1
ATOM 1432 N N . ILE A 1 175 ? -16.813 5.176 9.317 1.00 91.12 175 ILE A N 1
ATOM 1433 C CA . ILE A 1 175 ? -16.930 4.074 8.342 1.00 91.12 175 ILE A CA 1
ATOM 1434 C C . ILE A 1 175 ? -17.231 2.745 9.050 1.00 91.12 175 ILE A C 1
ATOM 1436 O O . ILE A 1 175 ? -18.124 2.007 8.629 1.00 91.12 175 ILE A O 1
ATOM 1440 N N . ALA A 1 176 ? -16.516 2.434 10.134 1.00 93.50 176 ALA A N 1
ATOM 1441 C CA . ALA A 1 176 ? -16.722 1.205 10.904 1.00 93.50 176 ALA A CA 1
ATOM 1442 C C . ALA A 1 176 ? -18.148 1.096 11.468 1.00 93.50 176 ALA A C 1
ATOM 1444 O O . ALA A 1 176 ? -18.781 0.038 11.371 1.00 93.50 176 ALA A O 1
ATOM 1445 N N . LEU A 1 177 ? -18.660 2.205 12.012 1.00 92.75 177 LEU A N 1
ATOM 1446 C CA . LEU A 1 177 ? -20.013 2.302 12.557 1.00 92.75 177 LEU A CA 1
ATOM 1447 C C . LEU A 1 177 ? -21.074 2.175 11.460 1.00 92.75 177 LEU A C 1
ATOM 1449 O O . LEU A 1 177 ? -22.042 1.436 11.641 1.00 92.75 177 LEU A O 1
ATOM 1453 N N . PHE A 1 178 ? -20.884 2.842 10.316 1.00 90.31 178 PHE A N 1
ATOM 1454 C CA . PHE A 1 178 ? -21.782 2.729 9.162 1.00 90.31 178 PHE A CA 1
ATOM 1455 C C . PHE A 1 178 ? -21.881 1.280 8.662 1.00 90.31 178 PHE A C 1
ATOM 1457 O O . PHE A 1 178 ? -22.979 0.772 8.434 1.00 90.31 178 PHE A O 1
ATOM 1464 N N . ASN A 1 179 ? -20.744 0.584 8.594 1.00 89.94 179 ASN A N 1
ATOM 1465 C CA . ASN A 1 179 ? -20.667 -0.822 8.196 1.00 89.94 179 ASN A CA 1
ATOM 1466 C C . ASN A 1 179 ? -21.140 -1.806 9.285 1.00 89.94 179 ASN A C 1
ATOM 1468 O O . ASN A 1 179 ? -21.155 -3.011 9.039 1.00 89.94 179 ASN A O 1
ATOM 1472 N N . LYS A 1 180 ? -21.516 -1.324 10.481 1.00 92.31 180 LYS A N 1
ATOM 1473 C CA . LYS A 1 180 ? -21.940 -2.134 11.643 1.00 92.31 180 LYS A CA 1
ATOM 1474 C C . LYS A 1 180 ? -20.927 -3.213 12.035 1.00 92.31 180 LYS A C 1
ATOM 1476 O O . LYS A 1 180 ? -21.288 -4.303 12.476 1.00 92.31 180 LYS A O 1
ATOM 1481 N N . ASN A 1 181 ? -19.645 -2.914 11.864 1.00 90.75 181 ASN A N 1
ATOM 1482 C CA . ASN A 1 181 ? -18.578 -3.858 12.139 1.00 90.75 181 ASN A CA 1
ATOM 1483 C C . ASN A 1 181 ? -18.055 -3.671 13.562 1.00 90.75 181 ASN A C 1
ATOM 1485 O O . ASN A 1 181 ? -17.266 -2.765 13.835 1.00 90.75 181 ASN A O 1
ATOM 1489 N N . GLN A 1 182 ? -18.505 -4.535 14.468 1.00 93.88 182 GLN A N 1
ATOM 1490 C CA . GLN A 1 182 ? -18.210 -4.398 15.889 1.00 93.88 182 GLN A CA 1
ATOM 1491 C C . GLN A 1 182 ? -16.725 -4.617 16.200 1.00 93.88 182 GLN A C 1
ATOM 1493 O O . GLN A 1 182 ? -16.118 -3.787 16.866 1.00 93.88 182 GLN A O 1
ATOM 1498 N N . CYS A 1 183 ? -16.107 -5.661 15.642 1.00 94.88 183 CYS A N 1
ATOM 1499 C CA . CYS A 1 183 ? -14.708 -5.984 15.921 1.00 94.88 183 CYS A CA 1
ATOM 1500 C C . CYS A 1 183 ? -13.755 -4.849 15.525 1.00 94.88 183 CYS A C 1
ATOM 1502 O O . CYS A 1 183 ? -12.887 -4.471 16.308 1.00 94.88 183 CYS A O 1
ATOM 1504 N N . ILE A 1 184 ? -13.931 -4.264 14.334 1.00 94.69 184 ILE A N 1
ATOM 1505 C CA . ILE A 1 184 ? -13.077 -3.143 13.918 1.00 94.69 184 ILE A CA 1
ATOM 1506 C C . ILE A 1 184 ? -13.409 -1.863 14.691 1.00 94.69 184 ILE A C 1
ATOM 1508 O O . ILE A 1 184 ? -12.520 -1.065 14.961 1.00 94.69 184 ILE A O 1
ATOM 1512 N N . THR A 1 185 ? -14.676 -1.669 15.075 1.00 95.00 185 THR A N 1
ATOM 1513 C CA . THR A 1 185 ? -15.104 -0.541 15.913 1.00 95.00 185 THR A CA 1
ATOM 1514 C C . THR A 1 185 ? -14.417 -0.589 17.273 1.00 95.00 185 THR A C 1
ATOM 1516 O O . THR A 1 185 ? -13.937 0.437 17.753 1.00 95.00 185 THR A O 1
ATOM 1519 N N . ASP A 1 186 ? -14.354 -1.769 17.884 1.00 95.62 186 ASP A N 1
ATOM 1520 C CA . ASP A 1 186 ? -13.727 -1.973 19.188 1.00 95.62 186 ASP A CA 1
ATOM 1521 C C . ASP A 1 186 ? -12.210 -1.794 19.106 1.00 95.62 186 ASP A C 1
ATOM 1523 O O . ASP A 1 186 ? -11.645 -1.085 19.940 1.00 95.62 186 ASP A O 1
ATOM 1527 N N . LEU A 1 187 ? -11.575 -2.307 18.043 1.00 95.44 187 LEU A N 1
ATOM 1528 C CA . LEU A 1 187 ? -10.166 -2.032 17.749 1.00 95.44 187 LEU A CA 1
ATOM 1529 C C . LEU A 1 187 ? -9.908 -0.522 17.636 1.00 95.44 187 LEU A C 1
ATOM 1531 O O . LEU A 1 187 ? -9.033 0.014 18.304 1.00 95.44 187 LEU A O 1
ATOM 1535 N N . LEU A 1 188 ? -10.690 0.198 16.831 1.00 93.88 188 LEU A N 1
ATOM 1536 C CA . LEU A 1 188 ? -10.527 1.644 16.657 1.00 93.88 188 LEU A CA 1
ATOM 1537 C C . LEU A 1 188 ? -10.701 2.404 17.982 1.00 93.88 188 LEU A C 1
ATOM 1539 O O . LEU A 1 188 ? -9.915 3.298 18.295 1.00 93.88 188 LEU A O 1
ATOM 1543 N N . LYS A 1 189 ? -11.697 2.036 18.794 1.00 93.50 189 LYS A N 1
ATOM 1544 C CA . LYS A 1 189 ? -11.910 2.637 20.120 1.00 93.50 189 LYS A CA 1
ATOM 1545 C C . LYS A 1 189 ? -10.745 2.380 21.074 1.00 93.50 189 LYS A C 1
ATOM 1547 O O . LYS A 1 189 ? -10.397 3.289 21.821 1.00 93.50 189 LYS A O 1
ATOM 1552 N N . GLN A 1 190 ? -10.125 1.200 21.027 1.00 94.62 190 GLN A N 1
ATOM 1553 C CA . GLN A 1 190 ? -8.937 0.881 21.827 1.00 94.62 190 GLN A CA 1
ATOM 1554 C C . GLN A 1 190 ? -7.776 1.847 21.543 1.00 94.62 190 GLN A C 1
ATOM 1556 O O . GLN A 1 190 ? -7.035 2.204 22.454 1.00 94.62 190 GLN A O 1
ATOM 1561 N N . PHE A 1 191 ? -7.659 2.320 20.301 1.00 92.56 191 PHE A N 1
ATOM 1562 C CA . PHE A 1 191 ? -6.666 3.314 19.886 1.00 92.56 191 PHE A CA 1
ATOM 1563 C C . PHE A 1 191 ? -7.174 4.765 19.969 1.00 92.56 191 PHE A C 1
ATOM 1565 O O . PHE A 1 191 ? -6.575 5.651 19.370 1.00 92.56 191 PHE A O 1
ATOM 1572 N N . ASN A 1 192 ? -8.244 5.043 20.727 1.00 90.88 192 ASN A N 1
ATOM 1573 C CA . ASN A 1 192 ? -8.833 6.379 20.912 1.00 90.88 192 ASN A CA 1
ATOM 1574 C C . ASN A 1 192 ? -9.370 7.032 19.618 1.00 90.88 192 ASN A C 1
ATOM 1576 O O . ASN A 1 192 ? -9.273 8.250 19.430 1.00 90.88 192 ASN A O 1
ATOM 1580 N N . ALA A 1 193 ? -9.960 6.240 18.717 1.00 90.38 193 ALA A N 1
ATOM 1581 C CA . ALA A 1 193 ? -10.632 6.778 17.536 1.00 90.38 193 ALA A CA 1
ATOM 1582 C C . ALA A 1 193 ? -11.819 7.682 17.899 1.00 90.38 193 ALA A C 1
ATOM 1584 O O . ALA A 1 193 ? -12.579 7.417 18.833 1.00 90.38 193 ALA A O 1
ATOM 1585 N N . THR A 1 194 ? -12.031 8.716 17.090 1.00 88.69 194 THR A N 1
ATOM 1586 C CA . THR A 1 194 ? -13.129 9.674 17.242 1.00 88.69 194 THR A CA 1
ATOM 1587 C C . THR A 1 194 ? -13.980 9.758 15.975 1.00 88.69 194 THR A C 1
ATOM 1589 O O . THR A 1 194 ? -13.517 9.558 14.851 1.00 88.69 194 THR A O 1
ATOM 1592 N N . THR A 1 195 ? -15.274 10.012 16.162 1.00 85.44 195 THR A N 1
ATOM 1593 C CA . THR A 1 195 ? -16.247 10.220 15.078 1.00 85.44 195 THR A CA 1
ATOM 1594 C C . THR A 1 195 ? -16.249 11.683 14.657 1.00 85.44 195 THR A C 1
ATOM 1596 O O . THR A 1 195 ? -16.340 12.544 15.539 1.00 85.44 195 THR A O 1
ATOM 1599 N N . LYS A 1 196 ? -16.291 11.991 13.358 1.00 76.56 196 LYS A N 1
ATOM 1600 C CA . LYS A 1 196 ? -16.567 13.368 12.906 1.00 76.56 196 LYS A CA 1
ATOM 1601 C C . LYS A 1 196 ? -18.055 13.707 12.970 1.00 76.56 196 LYS A C 1
ATOM 1603 O O . LYS A 1 196 ? -18.415 14.860 13.197 1.00 76.56 196 LYS A O 1
ATOM 1608 N N . LEU A 1 197 ? -18.931 12.703 12.885 1.00 64.31 197 LEU A N 1
ATOM 1609 C CA . LEU A 1 197 ? -20.393 12.875 12.896 1.00 64.31 197 LEU A CA 1
ATOM 1610 C C . LEU A 1 197 ? -20.970 13.436 14.218 1.00 64.31 197 LEU A C 1
ATOM 1612 O O . LEU A 1 197 ? -22.164 13.723 14.299 1.00 64.31 197 LEU A O 1
ATOM 1616 N N . ARG A 1 198 ? -20.152 13.628 15.266 1.00 48.44 198 ARG A N 1
ATOM 1617 C CA . ARG A 1 198 ? -20.588 14.211 16.549 1.00 48.44 198 ARG A CA 1
ATOM 1618 C C . ARG A 1 198 ? -20.701 15.739 16.551 1.00 48.44 198 ARG A C 1
ATOM 1620 O O . ARG A 1 198 ? -21.487 16.253 17.341 1.00 48.44 198 ARG A O 1
ATOM 1627 N N . LEU A 1 199 ? -20.012 16.464 15.666 1.00 47.06 199 LEU A N 1
ATOM 1628 C CA . LEU A 1 199 ? -20.066 17.936 15.658 1.00 47.06 199 LEU A CA 1
ATOM 1629 C C . LEU A 1 199 ? -21.380 18.515 15.099 1.00 47.06 199 LEU A C 1
ATOM 1631 O O . LEU A 1 199 ? -21.664 19.679 15.341 1.00 47.06 199 LEU A O 1
ATOM 1635 N N . GLN A 1 200 ? -22.218 17.716 14.425 1.00 45.09 200 GLN A N 1
ATOM 1636 C CA . GLN A 1 200 ? -23.511 18.183 13.893 1.00 45.09 200 GLN A CA 1
ATOM 1637 C C . GLN A 1 200 ? -24.709 17.935 14.823 1.00 45.09 200 GLN A C 1
ATOM 1639 O O . GLN A 1 200 ? -25.744 18.577 14.674 1.00 45.09 200 GLN A O 1
ATOM 1644 N N . ARG A 1 201 ? -24.611 17.016 15.797 1.00 42.00 201 ARG A N 1
ATOM 1645 C CA . ARG A 1 201 ? -25.729 16.754 16.728 1.00 42.00 201 ARG A CA 1
ATOM 1646 C C . ARG A 1 201 ? -25.823 17.772 17.865 1.00 42.00 201 ARG A C 1
ATOM 1648 O O . ARG A 1 201 ? -26.916 17.984 18.376 1.00 42.00 201 ARG A O 1
ATOM 1655 N N . ASN A 1 202 ? -24.718 18.427 18.220 1.00 41.94 202 ASN A N 1
ATOM 1656 C CA . ASN A 1 202 ? -24.701 19.414 19.303 1.00 41.94 202 ASN A CA 1
ATOM 1657 C C . ASN A 1 202 ? -25.096 20.834 18.866 1.00 41.94 202 ASN A C 1
ATOM 1659 O O . ASN A 1 202 ? -25.351 21.662 19.730 1.00 41.94 202 ASN A O 1
ATOM 1663 N N . THR A 1 203 ? -25.205 21.123 17.565 1.00 44.53 203 THR A N 1
ATOM 1664 C CA . THR A 1 203 ? -25.677 22.432 17.072 1.00 44.53 203 THR A CA 1
ATOM 1665 C C . THR A 1 203 ? -27.192 22.500 16.868 1.00 44.53 203 THR A C 1
ATOM 1667 O O . THR A 1 203 ? -27.722 23.589 16.710 1.00 44.53 203 THR A O 1
ATOM 1670 N N . ASN A 1 204 ? -27.905 21.367 16.917 1.00 42.12 204 ASN A N 1
ATOM 1671 C CA . ASN A 1 204 ? -29.352 21.316 16.657 1.00 42.12 204 ASN A CA 1
ATOM 1672 C C . ASN A 1 204 ? -30.215 21.130 17.923 1.00 42.12 204 ASN A C 1
ATOM 1674 O O . ASN A 1 204 ? -31.415 20.921 17.799 1.00 42.12 204 ASN A O 1
ATOM 1678 N N . ASN A 1 205 ? -29.629 21.210 19.126 1.00 41.66 205 ASN A N 1
ATOM 1679 C CA . ASN A 1 205 ? -30.335 20.989 20.399 1.00 41.66 205 ASN A CA 1
ATOM 1680 C C . ASN A 1 205 ? -30.261 22.167 21.397 1.00 41.66 205 ASN A C 1
ATOM 1682 O O . ASN A 1 205 ? -30.596 21.976 22.562 1.00 41.66 205 ASN A O 1
ATOM 1686 N N . TYR A 1 206 ? -29.874 23.376 20.966 1.00 41.91 206 TYR A N 1
ATOM 1687 C CA . TYR A 1 206 ? -29.822 24.557 21.851 1.00 41.91 206 TYR A CA 1
ATOM 1688 C C . TYR A 1 206 ? -30.667 25.768 21.411 1.00 41.91 206 TYR A C 1
ATOM 1690 O O . TYR A 1 206 ? -30.631 26.782 22.094 1.00 41.91 206 TYR A O 1
ATOM 1698 N N . GLU A 1 207 ? -31.492 25.682 20.359 1.00 42.88 207 GLU A N 1
ATOM 1699 C CA . GLU A 1 207 ? -32.353 26.815 19.941 1.00 42.88 207 GLU A CA 1
ATOM 1700 C C . GLU A 1 207 ? -33.865 26.614 20.163 1.00 42.88 207 GLU A C 1
ATOM 1702 O O . GLU A 1 207 ? -34.669 27.442 19.744 1.00 42.88 207 GLU A O 1
ATOM 1707 N N . SER A 1 208 ? -34.300 25.561 20.863 1.00 39.75 208 SER A N 1
ATOM 1708 C CA . SER A 1 208 ? -35.739 25.310 21.082 1.00 39.75 208 SER A CA 1
ATOM 1709 C C . SER A 1 208 ? -36.191 25.241 22.544 1.00 39.75 208 SER A C 1
ATOM 1711 O O . SER A 1 208 ? -37.315 24.818 22.805 1.00 39.75 208 SER A O 1
ATOM 1713 N N . THR A 1 209 ? -35.382 25.701 23.502 1.00 40.25 209 THR A N 1
ATOM 1714 C CA . THR A 1 209 ? -35.797 25.812 24.915 1.00 40.25 209 THR A CA 1
ATOM 1715 C C . THR A 1 209 ? -35.541 27.194 25.511 1.00 40.25 209 THR A C 1
ATOM 1717 O O . THR A 1 209 ? -35.059 27.289 26.625 1.00 40.25 209 THR A O 1
ATOM 1720 N N . GLU A 1 210 ? -35.897 28.264 24.803 1.00 36.22 210 GLU A N 1
ATOM 1721 C CA . GLU A 1 210 ? -36.185 29.566 25.424 1.00 36.22 210 GLU A CA 1
ATOM 1722 C C . GLU A 1 210 ? -37.415 30.187 24.743 1.00 36.22 210 GLU A C 1
ATOM 1724 O O . GLU A 1 210 ? -37.362 31.157 23.992 1.00 36.22 210 GLU A O 1
ATOM 1729 N N . LYS A 1 211 ? -38.580 29.584 24.998 1.00 45.84 211 LYS A N 1
ATOM 1730 C CA . LYS A 1 211 ? -39.839 30.329 25.045 1.00 45.84 211 LYS A CA 1
ATOM 1731 C C . LYS A 1 211 ? -40.273 30.402 26.503 1.00 45.84 211 LYS A C 1
ATOM 1733 O O . LYS A 1 211 ? -40.311 29.378 27.173 1.00 45.84 211 LYS A O 1
ATOM 1738 N N . ALA A 1 212 ? -40.723 31.595 26.883 1.00 44.59 212 ALA A N 1
ATOM 1739 C CA . ALA A 1 212 ? -41.608 31.881 28.009 1.00 44.59 212 ALA A CA 1
ATOM 1740 C C . ALA A 1 212 ? -40.957 32.072 29.390 1.00 44.59 212 ALA A C 1
ATOM 1742 O O . ALA A 1 212 ? -40.998 31.171 30.210 1.00 44.59 212 ALA A O 1
ATOM 1743 N N . THR A 1 213 ? -40.515 33.304 29.677 1.00 42.94 213 THR A N 1
ATOM 1744 C CA . THR A 1 213 ? -40.851 34.030 30.924 1.00 42.94 213 THR A CA 1
ATOM 1745 C C . THR A 1 213 ? -40.502 35.518 30.785 1.00 42.94 213 THR A C 1
ATOM 1747 O O . THR A 1 213 ? -39.411 35.935 31.157 1.00 42.94 213 THR A O 1
ATOM 1750 N N . SER A 1 214 ? -41.428 36.323 30.261 1.00 36.09 214 SER A N 1
ATOM 1751 C CA . SER A 1 214 ? -41.610 37.732 30.661 1.00 36.09 214 SER A CA 1
ATOM 1752 C C . SER A 1 214 ? -42.868 38.298 29.996 1.00 36.09 214 SER A C 1
ATOM 1754 O O . SER A 1 214 ? -42.845 38.925 28.942 1.00 36.09 214 SER A O 1
ATOM 1756 N N . THR A 1 215 ? -44.016 38.004 30.603 1.00 50.28 215 THR A N 1
ATOM 1757 C CA . THR A 1 215 ? -45.225 38.827 30.471 1.00 50.28 215 THR A CA 1
ATOM 1758 C C . THR A 1 215 ? -45.521 39.386 31.857 1.00 50.28 215 THR A C 1
ATOM 1760 O O . THR A 1 215 ? -45.426 38.622 32.821 1.00 50.28 215 THR A O 1
ATOM 1763 N N . LEU A 1 216 ? -45.932 40.660 31.877 1.00 45.12 216 LEU A N 1
ATOM 1764 C CA . LEU A 1 216 ? -46.226 41.569 33.000 1.00 45.12 216 LEU A CA 1
ATOM 1765 C C . LEU A 1 216 ? -45.047 42.439 33.448 1.00 45.12 216 LEU A C 1
ATOM 1767 O O . LEU A 1 216 ? -44.132 41.933 34.127 1.00 45.12 216 LEU A O 1
#

Secondary structure (DSSP, 8-state):
-B-TT--BHHHHHHHTT--HHHHHHHHHTT--TT---TTS--HHHHHHHTT-HHHHHHHS--TTTT-TT--HHHHHHHHHHHHHHHH---TTS--HHHHHHHHT-HHHHHHHHHH-HHHHHHHTT---TTS--HHHHHHHTT-HHHHHHHHHHH---TT----TT-TTPPPHHHHHHHTT-HHHHHHHHHTT---GGGTTTSSSSSSSS-------

Foldseek 3Di:
DAPPQRDDPLLVCLLVVHDLVVLLVVLVVLDQQCRATNQQDGSLLSCLLVLVLVVVDSLADPPVPPCPPDDPVSVVSSNVSVVNQQCRATPQRAGSQLSNLLNVSVNVVVCCCVPPLVSLQVQQQGQTNLLDGSLLSCLLVVPQVSNCCCVPRRVHDLQGSPDVVNLPRWGSLRSNVVVVPPSVNVVSVVVVHDTSVVVVVVVPPPPPPDDDDDDD

Organism: NCBI:txid1234261